Protein AF-A0A350UDL4-F1 (afdb_monomer_lite)

Radius of gyration: 19.72 Å; chains: 1; bounding box: 47×38×47 Å

Sequence (187 aa):
KRQPQEVREVKCCKFISGAYLCINLTKPERTFPFFNPPGARGEDTFLSTMLHDRTVLEIPVYAFHDGFSSYKNILSGVLPTELAPIKADSQAIITRFLSACIGWVRYKPLLVYLTNPQGFTQEIDNMRQTLSEVLPKLANYFQNDGFLKVLTELEDYQANAKKHAAQFRLAQTTWQKLIQTAILRQI

Structure (mmCIF, N/CA/C/O backbone):
data_AF-A0A350UDL4-F1
#
_entry.id   AF-A0A350UDL4-F1
#
loop_
_atom_site.group_PDB
_atom_site.id
_atom_site.type_symbol
_atom_site.label_atom_id
_atom_site.label_alt_id
_atom_site.label_comp_id
_atom_site.label_asym_id
_atom_site.label_entity_id
_atom_site.label_seq_id
_atom_site.pdbx_PDB_ins_code
_atom_site.Cartn_x
_atom_site.Cartn_y
_atom_site.Cartn_z
_atom_site.occupancy
_atom_site.B_iso_or_equiv
_atom_site.auth_seq_id
_atom_site.auth_comp_id
_atom_site.auth_asym_id
_atom_site.auth_atom_id
_atom_site.pdbx_PDB_model_num
ATOM 1 N N . LYS A 1 1 ? -24.882 -19.510 -8.010 1.00 65.38 1 LYS A N 1
ATOM 2 C CA . LYS A 1 1 ? -24.335 -18.150 -7.766 1.00 65.38 1 LYS A CA 1
ATOM 3 C C . LYS A 1 1 ? -23.541 -18.206 -6.468 1.00 65.38 1 LYS A C 1
ATOM 5 O O . LYS A 1 1 ? -24.033 -18.841 -5.543 1.00 65.38 1 LYS A O 1
ATOM 10 N N . ARG A 1 2 ? -22.324 -17.646 -6.406 1.00 77.88 2 ARG A N 1
ATOM 11 C CA . ARG A 1 2 ? -21.596 -17.553 -5.127 1.00 77.88 2 ARG A CA 1
ATOM 12 C C . ARG A 1 2 ? -22.423 -16.679 -4.171 1.00 77.88 2 ARG A C 1
ATOM 14 O O . ARG A 1 2 ? -23.042 -15.717 -4.618 1.00 77.88 2 ARG A O 1
ATOM 21 N N . GLN A 1 3 ? -22.514 -17.078 -2.910 1.00 87.62 3 GLN A N 1
ATOM 22 C CA . GLN A 1 3 ? -23.181 -16.298 -1.865 1.00 87.62 3 GLN A CA 1
ATOM 23 C C . GLN A 1 3 ? -22.187 -15.272 -1.303 1.00 87.62 3 GLN A C 1
ATOM 25 O O . GLN A 1 3 ? -20.987 -15.556 -1.332 1.00 87.62 3 GLN A O 1
ATOM 30 N N . PRO A 1 4 ? -22.652 -14.118 -0.792 1.00 91.56 4 PRO A N 1
ATOM 31 C CA . PRO A 1 4 ? -21.835 -13.235 0.034 1.00 91.56 4 PRO A CA 1
ATOM 32 C C . PRO A 1 4 ? -21.123 -14.003 1.151 1.00 91.56 4 PRO A C 1
ATOM 34 O O . PRO A 1 4 ? -21.747 -14.835 1.813 1.00 91.56 4 PRO A O 1
ATOM 37 N N . GLN A 1 5 ? -19.840 -13.723 1.371 1.00 94.56 5 GLN A N 1
ATOM 38 C CA . GLN A 1 5 ? -19.064 -14.327 2.458 1.00 94.56 5 GLN A CA 1
ATOM 39 C C . GLN A 1 5 ? -18.416 -13.251 3.318 1.00 94.56 5 GLN A C 1
ATOM 41 O O . GLN A 1 5 ? -17.933 -12.249 2.802 1.00 94.56 5 GLN A O 1
ATOM 46 N N . GLU A 1 6 ? -18.407 -13.446 4.635 1.00 96.12 6 GLU A N 1
ATOM 47 C CA . GLU A 1 6 ? -17.706 -12.530 5.530 1.00 96.12 6 GLU A CA 1
ATOM 48 C C . GLU A 1 6 ? -16.192 -12.739 5.445 1.00 96.12 6 GLU A C 1
ATOM 50 O O . GLU A 1 6 ? -15.686 -13.862 5.531 1.00 96.12 6 GLU A O 1
ATOM 55 N N . VAL A 1 7 ? -15.466 -11.634 5.291 1.00 96.25 7 VAL A N 1
ATOM 56 C CA . VAL A 1 7 ? -14.011 -11.627 5.202 1.00 96.25 7 VAL A CA 1
ATOM 57 C C . VAL A 1 7 ? -13.410 -11.691 6.600 1.00 96.25 7 VAL A C 1
ATOM 59 O O . VAL A 1 7 ? -13.648 -10.829 7.450 1.00 96.25 7 VAL A O 1
ATOM 62 N N . ARG A 1 8 ? -12.574 -12.706 6.820 1.00 96.31 8 ARG A N 1
ATOM 63 C CA . ARG A 1 8 ? -11.819 -12.866 8.064 1.00 96.31 8 ARG A CA 1
ATOM 64 C C . ARG A 1 8 ? -10.666 -11.878 8.139 1.00 96.31 8 ARG A C 1
ATOM 66 O O . ARG A 1 8 ? -10.042 -11.541 7.135 1.00 96.31 8 ARG A O 1
ATOM 73 N N . GLU A 1 9 ? -10.357 -11.470 9.360 1.00 96.19 9 GLU A N 1
ATOM 74 C CA . GLU A 1 9 ? -9.165 -10.683 9.635 1.00 96.19 9 GLU A CA 1
ATOM 75 C C . GLU A 1 9 ? -7.927 -11.581 9.711 1.00 96.19 9 GLU A C 1
ATOM 77 O O . GLU A 1 9 ? -7.932 -12.620 10.373 1.00 96.19 9 GLU A O 1
ATOM 82 N N . VAL A 1 10 ? -6.861 -11.175 9.027 1.00 94.12 10 VAL A N 1
ATOM 83 C CA . VAL A 1 10 ? -5.564 -11.853 9.002 1.00 94.12 10 VAL A CA 1
ATOM 84 C C . VAL A 1 10 ? -4.476 -10.790 9.109 1.00 94.12 10 VAL A C 1
ATOM 86 O O . VAL A 1 10 ? -4.456 -9.849 8.321 1.00 94.12 10 VAL A O 1
ATOM 89 N N . LYS A 1 11 ? -3.558 -10.941 10.075 1.00 90.31 11 LYS A N 1
ATOM 90 C CA . LYS A 1 11 ? -2.452 -9.990 10.324 1.00 90.31 11 LYS A CA 1
ATOM 91 C C . LYS A 1 11 ? -2.927 -8.528 10.417 1.00 90.31 11 LYS A C 1
ATOM 93 O O . LYS A 1 11 ? -2.364 -7.648 9.774 1.00 90.31 11 LYS A O 1
ATOM 98 N N . CYS A 1 12 ? -3.972 -8.293 11.212 1.00 92.81 12 CYS A N 1
ATOM 99 C CA . CYS A 1 12 ? -4.586 -6.979 11.431 1.00 92.81 12 CYS A CA 1
ATOM 100 C C . CYS A 1 12 ? -5.247 -6.351 10.189 1.00 92.81 12 CYS A C 1
ATOM 102 O O . CYS A 1 12 ? -5.479 -5.147 10.182 1.00 92.81 12 CYS A O 1
ATOM 104 N N . CYS A 1 13 ? -5.534 -7.128 9.139 1.00 95.25 13 CYS A N 1
ATOM 105 C CA . CYS A 1 13 ? -6.180 -6.649 7.916 1.00 95.25 13 CYS A CA 1
ATOM 106 C C . CYS A 1 13 ? -7.387 -7.518 7.557 1.00 95.25 13 CYS A C 1
ATOM 108 O O . CYS A 1 13 ? -7.318 -8.745 7.640 1.00 95.25 13 CYS A O 1
ATOM 110 N N . LYS A 1 14 ? -8.461 -6.909 7.050 1.00 95.81 14 LYS A N 1
ATOM 111 C CA . LYS A 1 14 ? -9.510 -7.630 6.305 1.00 95.81 14 LYS A CA 1
ATOM 112 C C . LYS A 1 14 ? -9.324 -7.389 4.818 1.00 95.81 14 LYS A C 1
ATOM 114 O O . LYS A 1 14 ? -9.261 -6.241 4.400 1.00 95.81 14 LYS A O 1
ATOM 119 N N . PHE A 1 15 ? -9.238 -8.446 4.016 1.00 92.88 15 PHE A N 1
ATOM 120 C CA . PHE A 1 15 ? -9.072 -8.288 2.571 1.00 92.88 15 PHE A CA 1
ATOM 121 C C . PHE A 1 15 ? -10.224 -7.467 1.971 1.00 92.88 15 PHE A C 1
ATOM 123 O O . PHE A 1 15 ? -11.396 -7.808 2.123 1.00 92.88 15 PHE A O 1
ATOM 130 N N . ILE A 1 16 ? -9.876 -6.388 1.277 1.00 92.31 16 ILE A N 1
ATOM 131 C CA . ILE A 1 16 ? -10.807 -5.577 0.498 1.00 92.31 16 ILE A CA 1
ATOM 132 C C . ILE A 1 16 ? -10.220 -5.356 -0.889 1.00 92.31 16 ILE A C 1
ATOM 134 O O . ILE A 1 16 ? -9.001 -5.305 -1.056 1.00 92.31 16 ILE A O 1
ATOM 138 N N . SER A 1 17 ? -11.081 -5.214 -1.890 1.00 84.12 17 SER A N 1
ATOM 139 C CA . SER A 1 17 ? -10.652 -4.812 -3.222 1.00 84.12 17 SER A CA 1
ATOM 140 C C . SER A 1 17 ? -10.539 -3.289 -3.301 1.00 84.12 17 SER A C 1
ATOM 142 O O . SER A 1 17 ? -11.468 -2.569 -2.936 1.00 84.12 17 SER A O 1
ATOM 144 N N . GLY A 1 18 ? -9.420 -2.787 -3.831 1.00 73.56 18 GLY A N 1
ATOM 145 C CA . GLY A 1 18 ? -9.261 -1.357 -4.122 1.00 73.56 18 GLY A CA 1
ATOM 146 C C . GLY A 1 18 ? -10.213 -0.848 -5.212 1.00 73.56 18 GLY A C 1
ATOM 147 O O . GLY A 1 18 ? -10.578 0.324 -5.227 1.00 73.56 18 GLY A O 1
ATOM 148 N N . ALA A 1 19 ? -10.671 -1.735 -6.101 1.00 72.88 19 ALA A N 1
ATOM 149 C CA . ALA A 1 19 ? -11.739 -1.462 -7.059 1.00 72.88 19 ALA A CA 1
ATOM 150 C C . ALA A 1 19 ? -13.074 -2.010 -6.530 1.00 72.88 19 ALA A C 1
ATOM 152 O O . ALA A 1 19 ? -13.115 -3.114 -5.992 1.00 72.88 19 ALA A O 1
ATOM 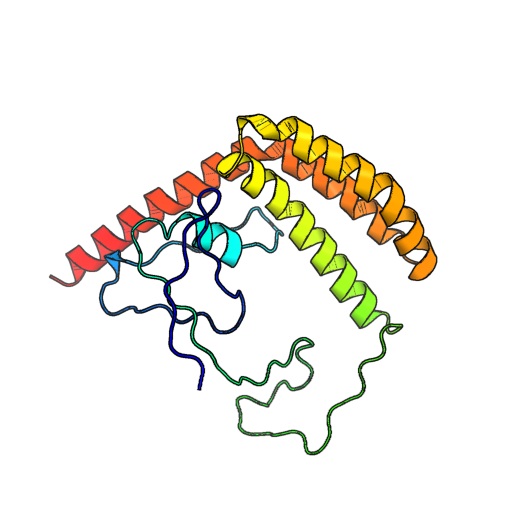153 N N . TYR A 1 20 ? -14.169 -1.268 -6.722 1.00 79.19 20 TYR A N 1
ATOM 154 C CA . TYR A 1 20 ? -15.539 -1.684 -6.362 1.00 79.19 20 TYR A CA 1
ATOM 155 C C . TYR A 1 20 ? -15.834 -1.801 -4.858 1.00 79.19 20 TYR A C 1
ATOM 157 O O . TYR A 1 20 ? -16.720 -2.551 -4.448 1.00 79.19 20 TYR A O 1
ATOM 165 N N . LEU A 1 21 ? -15.133 -1.022 -4.033 1.00 87.19 21 LEU A N 1
ATOM 166 C CA . LEU A 1 21 ? -15.445 -0.894 -2.614 1.00 87.19 21 LEU A CA 1
ATOM 167 C C . LEU A 1 21 ? -16.764 -0.131 -2.416 1.00 87.19 21 LEU A C 1
ATOM 169 O O . LEU A 1 21 ? -16.910 1.006 -2.863 1.00 87.19 21 LEU A O 1
ATOM 173 N N . CYS A 1 22 ? -17.709 -0.735 -1.695 1.00 88.88 22 CYS A N 1
ATOM 174 C CA . CYS A 1 22 ? -18.924 -0.064 -1.242 1.00 88.88 22 CYS A CA 1
ATOM 175 C C . CYS A 1 22 ? -18.838 0.189 0.265 1.00 88.88 22 CYS A C 1
ATOM 177 O O . CYS A 1 22 ? -18.632 -0.739 1.046 1.00 88.88 22 CYS A O 1
ATOM 179 N N . ILE A 1 23 ? -19.009 1.447 0.673 1.00 88.88 23 ILE A N 1
ATOM 180 C CA . ILE A 1 23 ? -19.018 1.848 2.081 1.00 88.88 23 ILE A CA 1
ATOM 181 C C . ILE A 1 23 ? -20.437 2.281 2.432 1.00 88.88 23 ILE A C 1
ATOM 183 O O . ILE A 1 23 ? -20.994 3.184 1.810 1.00 88.88 23 ILE A O 1
ATOM 187 N N . ASN A 1 24 ? -21.027 1.645 3.441 1.00 89.00 24 ASN A N 1
ATOM 188 C CA . ASN A 1 24 ? -22.318 2.067 3.968 1.00 89.00 24 ASN A CA 1
ATOM 189 C C . ASN A 1 24 ? -22.141 3.350 4.800 1.00 89.00 24 ASN A C 1
ATOM 191 O O . ASN A 1 24 ? -21.496 3.329 5.849 1.00 89.00 24 ASN A O 1
ATOM 195 N N . LEU A 1 25 ? -22.740 4.448 4.332 1.00 88.75 25 LEU A N 1
ATOM 196 C CA . LEU A 1 25 ? -22.637 5.777 4.943 1.00 88.75 25 LEU A CA 1
ATOM 197 C C . LEU A 1 25 ? -23.826 6.146 5.848 1.00 88.75 25 LEU A C 1
ATOM 199 O O . LEU A 1 25 ? -23.874 7.266 6.343 1.00 88.75 25 LEU A O 1
ATOM 203 N N . THR A 1 26 ? -24.771 5.232 6.106 1.00 90.12 26 THR A N 1
ATOM 204 C CA . THR A 1 26 ? -25.940 5.496 6.972 1.00 90.12 26 THR A CA 1
ATOM 205 C C . THR A 1 26 ? -25.538 5.910 8.389 1.00 90.12 26 THR A C 1
ATOM 207 O O . THR A 1 26 ? -26.263 6.644 9.049 1.00 90.12 26 THR A O 1
ATOM 210 N N . LYS A 1 27 ? -24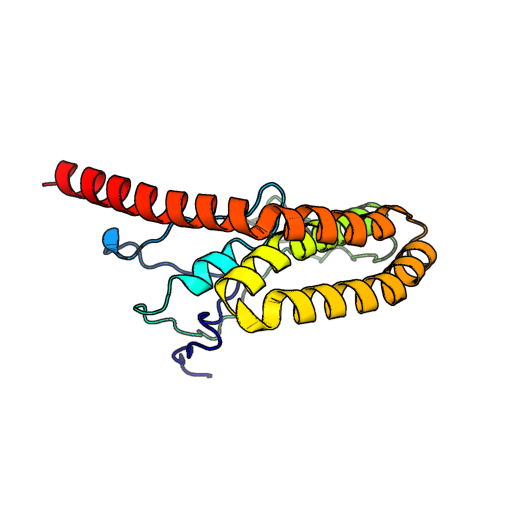.386 5.426 8.860 1.00 89.31 27 LYS A N 1
ATOM 211 C CA . LYS A 1 27 ? -23.822 5.722 10.178 1.00 89.31 27 LYS A CA 1
ATOM 212 C C . LYS A 1 27 ? -22.421 6.317 10.007 1.00 89.31 27 LYS A C 1
ATOM 214 O O . LYS A 1 27 ? -21.467 5.541 9.885 1.00 89.31 27 LYS A O 1
ATOM 219 N N . PRO A 1 28 ? -22.280 7.655 9.930 1.00 87.62 28 PRO A N 1
ATOM 220 C CA . PRO A 1 28 ? -21.004 8.325 9.667 1.00 87.62 28 PRO A CA 1
ATOM 221 C C . PRO A 1 28 ? -19.883 7.939 10.641 1.00 87.62 28 PRO A C 1
ATOM 223 O O . PRO A 1 28 ? -18.724 7.858 10.243 1.00 87.62 28 PRO A O 1
ATOM 226 N N . GLU A 1 29 ? -20.217 7.596 11.886 1.00 88.81 29 GLU A N 1
ATOM 227 C CA . GLU A 1 29 ? -19.301 7.082 12.912 1.00 88.81 29 GLU A CA 1
ATOM 228 C C . GLU A 1 29 ? -18.620 5.755 12.541 1.00 88.81 29 GLU A C 1
ATOM 230 O O . GLU A 1 29 ? -17.635 5.355 13.162 1.00 88.81 29 GLU A O 1
ATOM 235 N N . ARG A 1 30 ? -19.119 5.059 11.513 1.00 90.06 30 ARG A N 1
ATOM 236 C CA . ARG A 1 30 ? -18.523 3.819 10.999 1.00 90.06 30 ARG A CA 1
ATOM 237 C C . ARG A 1 30 ? -17.456 4.048 9.932 1.00 90.06 30 ARG A C 1
ATOM 239 O O . ARG A 1 30 ? -16.815 3.074 9.542 1.00 90.06 30 ARG A O 1
ATOM 246 N N . THR A 1 31 ? -17.281 5.282 9.467 1.00 92.25 31 THR A N 1
ATOM 247 C CA . THR A 1 31 ? -16.307 5.641 8.429 1.00 92.25 31 THR A CA 1
ATOM 248 C C . THR A 1 31 ? -14.910 5.860 9.009 1.00 92.25 31 THR A C 1
ATOM 250 O O . THR A 1 31 ? -14.753 6.199 10.183 1.00 92.25 31 THR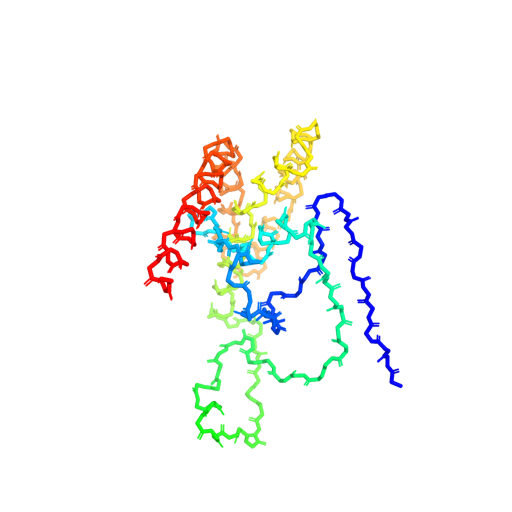 A O 1
ATOM 253 N N . PHE A 1 32 ? -13.890 5.702 8.168 1.00 94.12 32 PHE A N 1
ATOM 254 C CA . PHE A 1 32 ? -12.483 5.875 8.526 1.00 94.12 32 PHE A CA 1
ATOM 255 C C . PHE A 1 32 ? -11.793 6.794 7.515 1.00 94.12 32 PHE A C 1
ATOM 257 O O . PHE A 1 32 ? -12.237 6.862 6.365 1.00 94.12 32 PHE A O 1
ATOM 264 N N . PRO A 1 33 ? -10.707 7.486 7.902 1.00 94.12 33 PRO A N 1
ATOM 265 C CA . PRO A 1 33 ? -9.974 8.317 6.961 1.00 94.12 33 PRO A CA 1
ATOM 266 C C . PRO A 1 33 ? -9.213 7.440 5.967 1.00 94.12 33 PRO A C 1
ATOM 268 O O . PRO A 1 33 ? -8.541 6.490 6.361 1.00 94.12 33 PRO A O 1
ATOM 271 N N . PHE A 1 34 ? -9.238 7.793 4.685 1.00 92.25 34 PHE A N 1
ATOM 272 C CA . PHE A 1 34 ? -8.251 7.256 3.752 1.00 92.25 34 PHE A CA 1
ATOM 273 C C . PHE A 1 34 ? -6.891 7.893 4.040 1.00 92.25 34 PHE A C 1
ATOM 275 O O . PHE A 1 34 ? -6.787 9.104 4.240 1.00 92.25 34 PHE A O 1
ATOM 282 N N . PHE A 1 35 ? -5.846 7.072 4.076 1.00 95.88 35 PHE A N 1
ATOM 283 C CA . PHE A 1 35 ? -4.491 7.519 4.365 1.00 95.88 35 PHE A CA 1
ATOM 284 C C . PHE A 1 35 ? -3.497 6.818 3.454 1.00 95.88 35 PHE A C 1
ATOM 286 O O . PHE A 1 35 ? -3.649 5.636 3.169 1.00 95.88 35 PHE A O 1
ATOM 293 N N . ASN A 1 36 ? -2.446 7.538 3.077 1.00 95.06 36 ASN A N 1
ATOM 294 C CA . ASN A 1 36 ? -1.246 6.971 2.490 1.00 95.06 36 ASN A CA 1
ATOM 295 C C . ASN A 1 36 ? -0.016 7.755 2.952 1.00 95.06 36 ASN A C 1
ATOM 297 O O . ASN A 1 36 ? -0.099 8.979 3.105 1.00 95.06 36 ASN A O 1
ATOM 301 N N . PRO A 1 37 ? 1.150 7.097 3.093 1.00 95.88 37 PRO A N 1
ATOM 302 C CA . PRO A 1 37 ? 2.421 7.801 3.041 1.00 95.88 37 PRO A CA 1
ATOM 303 C C . PRO A 1 37 ? 2.483 8.675 1.776 1.00 95.88 37 PRO A C 1
ATOM 305 O O . PRO A 1 37 ? 1.933 8.279 0.741 1.00 95.88 37 PRO A O 1
ATOM 308 N N . PRO A 1 38 ? 3.143 9.845 1.815 1.00 94.12 38 PRO A N 1
ATOM 309 C CA . PRO A 1 38 ? 3.205 10.750 0.667 1.00 94.12 38 PRO A CA 1
ATOM 310 C C . PRO A 1 38 ? 3.602 10.011 -0.615 1.00 94.12 38 PRO A C 1
ATOM 312 O O . PRO A 1 38 ? 4.525 9.211 -0.582 1.00 94.12 38 PRO A O 1
ATOM 315 N N . GLY A 1 39 ? 2.906 10.220 -1.734 1.00 92.94 39 GLY A N 1
ATOM 316 C CA . GLY A 1 39 ? 3.258 9.608 -3.025 1.00 92.94 39 GLY A CA 1
ATOM 317 C C . GLY A 1 39 ? 3.192 8.072 -3.099 1.00 92.94 39 GLY A C 1
ATOM 318 O O . GLY A 1 39 ? 3.655 7.509 -4.095 1.00 92.94 39 GLY A O 1
ATOM 319 N N . ALA A 1 40 ? 2.663 7.396 -2.075 1.00 95.75 40 ALA A N 1
ATOM 320 C CA . ALA A 1 40 ? 2.430 5.956 -2.070 1.00 95.75 40 ALA A CA 1
ATOM 321 C C . ALA A 1 40 ? 1.063 5.590 -2.679 1.00 95.75 40 ALA A C 1
ATOM 323 O O . ALA A 1 40 ? 0.251 6.466 -2.972 1.00 95.75 40 ALA A O 1
ATOM 324 N N . ARG A 1 41 ? 0.828 4.287 -2.878 1.00 90.19 41 ARG A N 1
ATOM 325 C CA . ARG A 1 41 ? -0.426 3.710 -3.399 1.00 90.19 41 ARG A CA 1
ATOM 326 C C . ARG A 1 41 ? -0.861 2.486 -2.584 1.00 90.19 41 ARG A C 1
ATOM 328 O O . ARG A 1 41 ? -0.660 1.359 -3.035 1.00 90.19 41 ARG A O 1
ATOM 335 N N . GLY A 1 42 ? -1.382 2.700 -1.378 1.00 90.56 42 GLY A N 1
ATOM 336 C CA . GLY A 1 42 ? -1.951 1.659 -0.513 1.00 90.56 42 GLY A CA 1
ATOM 337 C C . GLY A 1 42 ? -3.134 2.137 0.338 1.00 90.56 42 GLY A C 1
ATOM 338 O O . GLY A 1 42 ? -3.277 1.701 1.477 1.00 90.56 42 GLY A O 1
ATOM 339 N N . GLU A 1 43 ? -3.963 3.054 -0.170 1.00 91.94 43 GLU A N 1
ATOM 340 C CA . GLU A 1 43 ? -5.047 3.693 0.590 1.00 91.94 43 GLU A CA 1
ATOM 341 C C . GLU A 1 43 ? -6.067 2.661 1.094 1.00 91.94 43 GLU A C 1
ATOM 343 O O . GLU A 1 43 ? -6.502 2.694 2.246 1.00 91.94 43 GLU A O 1
ATOM 348 N N . ASP A 1 44 ? -6.430 1.726 0.217 1.00 92.06 44 ASP A N 1
ATOM 349 C CA . ASP A 1 44 ? -7.289 0.575 0.493 1.00 92.06 44 ASP A CA 1
ATOM 350 C C . ASP A 1 44 ? -6.649 -0.368 1.520 1.00 92.06 44 ASP A C 1
ATOM 352 O O . ASP A 1 44 ? -7.293 -0.839 2.456 1.00 92.06 44 ASP A O 1
ATOM 356 N N . THR A 1 45 ? -5.345 -0.577 1.401 1.00 93.81 45 THR A N 1
ATOM 357 C CA . THR A 1 45 ? -4.564 -1.398 2.316 1.00 93.81 45 THR A CA 1
ATOM 358 C C . THR A 1 45 ? -4.579 -0.811 3.726 1.00 93.81 45 THR A C 1
ATOM 360 O O . THR A 1 45 ? -4.798 -1.553 4.680 1.00 93.81 45 THR A O 1
ATOM 363 N N . PHE A 1 46 ? -4.425 0.502 3.901 1.00 95.75 46 PHE A N 1
ATOM 364 C CA . PHE A 1 46 ? -4.525 1.114 5.232 1.00 95.75 46 PHE A CA 1
ATOM 365 C C . PHE A 1 46 ? -5.956 1.178 5.750 1.00 95.75 46 PHE A C 1
ATOM 367 O O . PHE A 1 46 ? -6.173 0.980 6.944 1.00 95.75 46 PHE A O 1
ATOM 374 N N . LEU A 1 47 ? -6.945 1.381 4.874 1.00 95.50 47 LEU A N 1
ATOM 375 C CA . LEU A 1 47 ? -8.343 1.227 5.266 1.00 95.50 47 LEU A CA 1
ATOM 376 C C . LEU A 1 47 ? -8.590 -0.171 5.840 1.00 95.50 47 LEU A C 1
ATOM 378 O O . LEU A 1 47 ? -9.213 -0.291 6.892 1.00 95.50 47 LEU A O 1
ATOM 382 N N . SER A 1 48 ? -8.038 -1.208 5.204 1.00 95.44 48 SER A N 1
ATOM 383 C CA . SER A 1 48 ? -8.181 -2.603 5.627 1.00 95.44 48 SER A CA 1
ATOM 384 C C . SER A 1 48 ? -7.732 -2.861 7.068 1.00 95.44 48 SER A C 1
ATOM 386 O O . SER A 1 48 ? -8.306 -3.728 7.732 1.00 95.44 48 SER A O 1
ATOM 388 N N . THR A 1 49 ? -6.767 -2.080 7.576 1.00 95.94 49 THR A N 1
ATOM 389 C CA . THR A 1 49 ? -6.245 -2.225 8.942 1.00 95.94 49 THR A CA 1
ATOM 390 C C . THR A 1 49 ? -7.138 -1.598 10.011 1.00 95.94 49 THR A C 1
ATOM 392 O O . THR A 1 49 ? -6.840 -1.687 11.197 1.00 95.94 49 THR A O 1
ATOM 395 N N . MET A 1 50 ? -8.202 -0.900 9.612 1.00 95.69 50 MET A N 1
ATOM 396 C CA . MET A 1 50 ? -9.138 -0.220 10.515 1.00 95.69 50 MET A CA 1
ATOM 397 C C . MET A 1 50 ? -10.494 -0.933 10.606 1.00 95.69 50 MET A C 1
ATOM 399 O O . MET A 1 50 ? -11.396 -0.468 11.298 1.00 95.69 50 MET A O 1
ATOM 403 N N . LEU A 1 51 ? -10.656 -2.071 9.924 1.00 95.25 51 LEU A N 1
ATOM 404 C CA . LEU A 1 51 ? -11.938 -2.770 9.784 1.00 95.25 51 LEU A CA 1
ATOM 405 C C . LEU A 1 51 ? -12.167 -3.880 10.823 1.00 95.25 51 LEU A C 1
ATOM 407 O O . LEU A 1 51 ? -13.094 -4.674 10.650 1.00 95.25 51 LEU A O 1
ATOM 411 N N . HIS A 1 52 ? -11.370 -3.940 11.895 1.00 93.88 52 HIS A N 1
ATOM 412 C CA . HIS A 1 52 ? -11.480 -4.951 12.958 1.00 93.88 52 HIS A CA 1
ATOM 413 C C . HIS A 1 52 ? -12.934 -5.134 13.434 1.00 93.88 52 HIS A C 1
ATOM 415 O O . HIS A 1 52 ? -13.526 -6.199 13.255 1.00 93.88 52 HIS A O 1
ATOM 421 N N . ASP A 1 53 ? -13.572 -4.039 13.854 1.00 93.00 53 ASP A N 1
ATOM 422 C CA . ASP A 1 53 ? -14.954 -4.017 14.359 1.00 93.00 53 ASP A CA 1
ATOM 423 C C . ASP A 1 53 ? -16.012 -3.803 13.262 1.00 93.00 53 ASP A C 1
ATOM 425 O O . ASP A 1 53 ? -17.083 -3.230 13.500 1.00 93.00 53 ASP A O 1
ATOM 429 N N . ARG A 1 54 ? -15.701 -4.149 12.009 1.00 94.19 54 ARG A N 1
ATOM 430 C CA . ARG A 1 54 ? -16.609 -3.977 10.866 1.00 94.19 54 ARG A CA 1
ATOM 431 C C . ARG A 1 54 ? -16.879 -5.298 10.174 1.00 94.19 54 ARG A C 1
ATOM 433 O O . ARG A 1 54 ? -15.959 -6.054 9.882 1.00 94.19 54 ARG A O 1
ATOM 440 N N . THR A 1 55 ? -18.135 -5.540 9.831 1.00 94.75 55 THR A N 1
ATOM 441 C CA . THR A 1 55 ? -18.487 -6.621 8.911 1.00 94.75 55 THR A CA 1
ATOM 442 C C . THR A 1 55 ? -18.050 -6.227 7.505 1.00 94.75 55 THR A C 1
ATOM 444 O O . THR A 1 55 ? -18.474 -5.193 6.986 1.00 94.75 55 THR A O 1
ATOM 447 N N . VAL A 1 56 ? -17.202 -7.050 6.896 1.00 95.25 56 VAL A N 1
ATOM 448 C CA . VAL A 1 56 ? -16.748 -6.897 5.511 1.00 95.25 56 VAL A CA 1
ATOM 449 C C . VAL A 1 56 ? -17.258 -8.103 4.743 1.00 95.25 56 VAL A C 1
ATOM 451 O O . VAL A 1 56 ? -16.988 -9.233 5.140 1.00 95.25 56 VAL A O 1
ATOM 454 N N . LEU A 1 57 ? -18.010 -7.870 3.670 1.00 94.81 57 LEU A N 1
ATOM 455 C CA . LEU A 1 57 ? -18.574 -8.935 2.845 1.00 94.81 57 LEU A CA 1
ATOM 456 C C . LEU A 1 57 ? -17.884 -8.961 1.482 1.00 94.81 57 LEU A C 1
ATOM 458 O O . LEU A 1 57 ? -17.857 -7.953 0.778 1.00 94.81 57 LEU A O 1
ATOM 462 N N . GLU A 1 58 ? -17.379 -10.125 1.092 1.00 93.38 58 GLU A N 1
ATOM 463 C CA . GLU A 1 58 ? -16.983 -10.416 -0.277 1.00 93.38 58 GLU A CA 1
ATOM 464 C C . GLU A 1 58 ? -18.243 -10.724 -1.090 1.00 93.38 58 GLU A C 1
ATOM 466 O O . GLU A 1 58 ? -18.945 -11.709 -0.838 1.00 93.38 58 GLU A O 1
ATOM 471 N N . ILE A 1 59 ? -18.544 -9.860 -2.060 1.00 90.88 59 ILE A N 1
ATOM 472 C CA . ILE A 1 59 ? -19.713 -9.988 -2.929 1.00 90.88 59 ILE A CA 1
ATOM 473 C C . ILE A 1 59 ? -19.240 -10.352 -4.340 1.00 90.88 59 ILE A C 1
ATOM 475 O O . ILE A 1 59 ? -18.458 -9.604 -4.929 1.00 90.88 59 ILE A O 1
ATOM 479 N N . PRO A 1 60 ? -19.719 -11.460 -4.931 1.00 87.69 60 PRO A N 1
ATOM 480 C CA . PRO A 1 60 ? -19.408 -11.786 -6.314 1.00 87.69 60 PRO A CA 1
ATOM 481 C C . PRO A 1 60 ? -20.112 -10.794 -7.241 1.00 87.69 60 PRO A C 1
ATOM 483 O O . PRO A 1 60 ? -21.335 -10.822 -7.390 1.00 87.69 60 PRO A O 1
ATOM 486 N N . VAL A 1 61 ? -19.327 -9.932 -7.879 1.00 84.31 61 VAL A N 1
ATOM 487 C CA . VAL A 1 61 ? -19.807 -8.932 -8.835 1.00 84.31 61 VAL A CA 1
ATOM 488 C C . VAL A 1 61 ? -19.151 -9.135 -10.194 1.00 84.31 61 VAL A C 1
ATOM 490 O O . VAL A 1 61 ? -18.019 -9.604 -10.292 1.00 84.31 61 VAL A O 1
ATOM 493 N N . TYR A 1 62 ? -19.872 -8.768 -11.250 1.00 82.88 62 TYR A N 1
ATOM 494 C CA . TYR A 1 62 ? -19.296 -8.578 -12.574 1.00 82.88 62 TYR A CA 1
ATOM 495 C C . TYR A 1 62 ? -19.243 -7.080 -12.837 1.00 82.88 62 TYR A C 1
ATOM 497 O O . TYR A 1 62 ? -20.277 -6.413 -12.803 1.00 82.88 62 TYR A O 1
ATOM 505 N N . ALA A 1 63 ? -18.045 -6.555 -13.064 1.00 78.25 63 ALA A N 1
ATOM 506 C CA . ALA A 1 63 ? -17.851 -5.143 -13.320 1.00 78.25 63 ALA A CA 1
ATOM 507 C C . ALA A 1 63 ? -16.825 -4.940 -14.433 1.00 78.25 63 ALA A C 1
ATOM 509 O O . ALA A 1 63 ? -15.813 -5.636 -14.502 1.00 78.25 63 ALA A O 1
ATOM 510 N N . PHE A 1 64 ? -17.101 -3.975 -15.307 1.00 78.69 64 PHE A N 1
ATOM 511 C CA . PHE A 1 64 ? -16.146 -3.521 -16.308 1.00 78.69 64 PHE A CA 1
ATOM 512 C C . PHE A 1 64 ? -15.181 -2.517 -15.666 1.00 78.69 64 PHE A C 1
ATOM 514 O O . PHE A 1 64 ? -15.623 -1.548 -15.041 1.00 78.69 64 PHE A O 1
ATOM 521 N N . HIS A 1 65 ? -13.874 -2.753 -15.809 1.00 78.00 65 HIS A N 1
ATOM 522 C CA . HIS A 1 65 ? -12.820 -1.881 -15.291 1.00 78.00 65 HIS A CA 1
ATOM 523 C C . HIS A 1 65 ? -11.957 -1.352 -16.436 1.00 78.00 65 HIS A C 1
ATOM 525 O O . HIS A 1 65 ? -11.218 -2.112 -17.065 1.00 78.00 65 HIS A O 1
ATOM 531 N N . ASP A 1 66 ? -11.979 -0.041 -16.664 1.00 80.69 66 ASP A N 1
ATOM 532 C CA . ASP A 1 66 ? -11.026 0.613 -17.559 1.00 80.69 66 ASP A CA 1
ATOM 533 C C . ASP A 1 66 ? -9.705 0.901 -16.827 1.00 80.69 66 ASP A C 1
ATOM 535 O O . ASP A 1 66 ? -9.413 2.022 -16.403 1.00 80.69 66 ASP A O 1
ATOM 539 N N . GLY A 1 67 ? -8.887 -0.141 -16.665 1.00 77.00 67 GLY A N 1
ATOM 540 C CA . GLY A 1 67 ? -7.634 -0.071 -15.904 1.00 77.00 67 GLY A CA 1
ATOM 541 C C . GLY A 1 67 ? -6.560 0.852 -16.487 1.00 77.00 67 GLY A C 1
ATOM 542 O O . GLY A 1 67 ? -5.580 1.152 -15.798 1.00 77.00 67 GLY A O 1
ATOM 543 N N . PHE A 1 68 ? -6.742 1.325 -17.720 1.00 80.56 68 PHE A N 1
ATOM 544 C CA . PHE A 1 68 ? -5.826 2.230 -18.416 1.00 80.56 68 PHE A CA 1
ATOM 545 C C . PHE A 1 68 ? -6.432 3.617 -18.642 1.00 80.56 68 PHE A C 1
ATOM 547 O O . PHE A 1 68 ? -5.758 4.482 -19.201 1.00 80.56 68 PHE A O 1
ATOM 554 N N . SER A 1 69 ? -7.666 3.843 -18.178 1.00 79.50 69 SER A N 1
ATOM 555 C CA . SER A 1 69 ? -8.403 5.097 -18.364 1.00 79.50 69 SER A CA 1
ATOM 556 C C . SER A 1 69 ? -8.474 5.517 -19.842 1.00 79.50 69 SER A C 1
ATOM 558 O O . SER A 1 69 ? -8.378 6.701 -20.174 1.00 79.50 69 SER A O 1
ATOM 560 N N . SER A 1 70 ? -8.577 4.531 -20.739 1.00 82.75 70 SER A N 1
ATOM 561 C CA . SER A 1 70 ? -8.632 4.718 -22.192 1.00 82.75 70 SER A CA 1
ATOM 562 C C . SER A 1 70 ? -10.005 5.202 -22.679 1.00 82.75 70 SER A C 1
ATOM 564 O O . SER A 1 70 ? -10.084 5.891 -23.694 1.00 82.75 70 SER A O 1
ATOM 566 N N . TYR A 1 71 ? -11.079 4.926 -21.938 1.00 86.25 71 TYR A N 1
ATOM 567 C CA . TYR A 1 71 ? -12.467 5.246 -22.281 1.00 86.25 71 TYR A CA 1
ATOM 568 C C . TYR A 1 71 ? -13.011 6.380 -21.402 1.00 86.25 71 TYR A C 1
ATOM 570 O O . TYR A 1 71 ? -13.874 6.193 -20.545 1.00 86.25 71 TYR A O 1
ATOM 578 N N . LYS A 1 72 ? -12.527 7.603 -21.643 1.00 83.75 72 LYS A N 1
ATOM 579 C CA . LYS A 1 72 ? -12.846 8.799 -20.832 1.00 83.75 72 LYS A CA 1
ATOM 580 C C . LYS A 1 72 ? -14.343 9.127 -20.727 1.00 83.75 72 LYS A C 1
ATOM 582 O O . LYS A 1 72 ? -14.764 9.708 -19.735 1.00 83.75 72 LYS A O 1
ATOM 587 N N . ASN A 1 73 ? -15.132 8.748 -21.733 1.00 85.25 73 ASN A N 1
ATOM 588 C CA . ASN A 1 73 ? -16.555 9.087 -21.839 1.00 85.25 73 ASN A CA 1
ATOM 589 C C . ASN A 1 73 ? -17.488 7.921 -21.476 1.00 85.25 73 ASN A C 1
ATOM 591 O O . ASN A 1 73 ? -18.693 8.013 -21.712 1.00 85.25 73 ASN A O 1
ATOM 595 N N . ILE A 1 74 ? -16.960 6.832 -20.901 1.00 84.44 74 ILE A N 1
ATOM 596 C CA . ILE A 1 74 ? -17.770 5.646 -20.589 1.00 84.44 74 ILE A CA 1
ATOM 597 C C . ILE A 1 74 ? -18.892 5.958 -19.589 1.00 84.44 74 ILE A C 1
ATOM 599 O O . ILE A 1 74 ? -20.007 5.465 -19.729 1.00 84.44 74 ILE A O 1
ATOM 603 N N . LEU A 1 75 ? -18.627 6.855 -18.633 1.00 81.75 75 LEU A N 1
ATOM 604 C CA . LEU A 1 75 ? -19.616 7.321 -17.655 1.00 81.75 75 LEU A CA 1
ATOM 605 C C . LEU A 1 75 ? -20.677 8.246 -18.269 1.00 81.75 75 LEU A C 1
ATOM 607 O O . LEU A 1 75 ? -21.739 8.423 -17.683 1.00 81.75 75 LEU A O 1
ATOM 611 N N . SER A 1 76 ? -20.418 8.789 -19.459 1.00 87.44 76 SER A N 1
ATOM 612 C CA . SER A 1 76 ? -21.368 9.595 -20.233 1.00 87.44 76 SER A CA 1
ATOM 613 C C . SER A 1 76 ? -22.213 8.745 -21.191 1.00 87.44 76 SER A C 1
ATOM 615 O O . SER A 1 76 ? -22.866 9.288 -22.076 1.00 87.44 76 SER A O 1
ATOM 617 N N . GLY A 1 77 ? -22.176 7.413 -21.059 1.00 84.19 77 GLY A N 1
ATOM 618 C CA . GLY A 1 77 ? -22.928 6.482 -21.905 1.00 84.19 77 GLY A CA 1
ATOM 619 C C . GLY A 1 77 ? -22.274 6.172 -23.255 1.00 84.19 77 GLY A C 1
ATOM 620 O O . GLY A 1 77 ? -22.852 5.439 -24.053 1.00 84.19 77 GLY A O 1
ATOM 621 N N . VAL A 1 78 ? -21.067 6.686 -23.521 1.00 86.06 78 VAL A N 1
ATOM 622 C CA . VAL A 1 78 ? -20.318 6.358 -24.741 1.00 86.06 78 VAL A CA 1
ATOM 623 C C . VAL A 1 78 ? -19.618 5.020 -24.538 1.00 86.06 78 VAL A C 1
ATOM 625 O O . VAL A 1 78 ? -18.539 4.947 -23.946 1.00 86.06 78 VAL A O 1
ATOM 628 N N . LEU A 1 79 ? -20.252 3.953 -25.018 1.00 84.31 79 LEU A N 1
ATOM 629 C CA . LEU A 1 79 ? -19.686 2.610 -24.981 1.00 84.31 79 LEU A CA 1
ATOM 630 C C . LEU A 1 79 ? -18.819 2.373 -26.225 1.00 84.31 79 LEU A C 1
ATOM 632 O O . LEU A 1 79 ? -19.285 2.613 -27.341 1.00 84.31 79 LEU A O 1
ATOM 636 N N . PRO A 1 80 ? -17.568 1.910 -26.065 1.00 81.38 80 PRO A N 1
ATOM 637 C CA . PRO A 1 80 ? -16.744 1.545 -27.206 1.00 81.38 80 PRO A CA 1
ATOM 638 C C . PRO A 1 80 ? -17.364 0.348 -27.938 1.00 81.38 80 PRO A C 1
ATOM 640 O O . PRO A 1 80 ? -17.758 -0.633 -27.308 1.00 81.38 80 PRO A O 1
ATOM 643 N N . THR A 1 81 ? -17.429 0.413 -29.268 1.00 85.62 81 THR A N 1
ATOM 644 C CA . THR A 1 81 ? -17.838 -0.729 -30.106 1.00 85.62 81 THR A CA 1
ATOM 645 C C . THR A 1 81 ? -16.744 -1.791 -30.190 1.00 85.62 81 THR A C 1
ATOM 647 O O . THR A 1 81 ? -17.041 -2.965 -30.386 1.00 85.62 81 THR A O 1
ATOM 650 N N . GLU A 1 82 ? -15.486 -1.386 -30.000 1.00 84.38 82 GLU A N 1
ATOM 651 C CA . GLU A 1 82 ? -14.305 -2.247 -29.982 1.00 84.38 82 GLU A CA 1
ATOM 652 C C . GLU A 1 82 ? -13.337 -1.787 -28.889 1.00 84.38 82 GLU A C 1
ATOM 654 O O . GLU A 1 82 ? -13.193 -0.589 -28.631 1.00 84.38 82 GLU A O 1
ATOM 659 N N . LEU A 1 83 ? -12.655 -2.738 -28.243 1.00 83.44 83 LEU A N 1
ATOM 660 C CA . LEU A 1 83 ? -11.656 -2.415 -27.231 1.00 83.44 83 LEU A CA 1
ATOM 661 C C . LEU A 1 83 ? -10.304 -2.115 -27.886 1.00 83.44 83 LEU A C 1
ATOM 663 O O . LEU A 1 83 ? -9.796 -2.912 -28.673 1.00 83.44 83 LEU A O 1
ATOM 667 N N . ALA A 1 84 ? -9.695 -0.987 -27.519 1.00 80.38 84 ALA A N 1
ATOM 668 C CA . ALA A 1 84 ? -8.370 -0.617 -27.995 1.00 80.38 84 ALA A CA 1
ATOM 669 C C . ALA A 1 84 ? -7.318 -1.655 -27.548 1.00 80.38 84 ALA A C 1
ATOM 671 O O . ALA A 1 84 ? -7.301 -2.045 -26.373 1.00 80.38 84 ALA A O 1
ATOM 672 N N . PRO A 1 85 ? -6.414 -2.090 -28.445 1.00 80.38 85 PRO A N 1
ATOM 673 C CA . PRO A 1 85 ? -5.366 -3.031 -28.089 1.00 80.38 85 PRO A CA 1
ATOM 674 C C . PRO A 1 85 ? -4.352 -2.372 -27.151 1.00 80.38 85 PRO A C 1
ATOM 676 O O . PRO A 1 85 ? -3.872 -1.263 -27.387 1.00 80.38 85 PRO A O 1
ATOM 679 N N . ILE A 1 86 ? -3.986 -3.092 -26.095 1.00 80.44 86 ILE A N 1
ATOM 680 C CA . ILE A 1 86 ? -3.010 -2.650 -25.102 1.00 80.44 86 ILE A CA 1
ATOM 681 C C . ILE A 1 86 ? -1.668 -3.281 -25.456 1.00 80.44 86 ILE A C 1
ATOM 683 O O . ILE A 1 86 ? -1.520 -4.500 -25.393 1.00 80.44 86 ILE A O 1
ATOM 687 N N . LYS A 1 87 ? -0.684 -2.457 -25.829 1.00 81.25 87 LYS A N 1
ATOM 688 C CA . LYS A 1 87 ? 0.666 -2.929 -26.157 1.00 81.25 87 LYS A CA 1
ATOM 689 C C . LYS A 1 87 ? 1.619 -2.706 -24.985 1.00 81.25 87 LYS A C 1
ATOM 691 O O . LYS A 1 87 ? 1.875 -1.568 -24.587 1.00 81.25 87 LYS A O 1
ATOM 696 N N . ALA A 1 88 ? 2.127 -3.800 -24.424 1.00 76.62 88 ALA A N 1
ATOM 697 C CA . ALA A 1 88 ? 2.965 -3.785 -23.223 1.00 76.62 88 ALA A CA 1
ATOM 698 C C . ALA A 1 88 ? 4.296 -3.025 -23.396 1.00 76.62 88 ALA A C 1
ATOM 700 O O . ALA A 1 88 ? 4.870 -2.576 -22.409 1.00 76.62 88 ALA A O 1
ATOM 701 N N . ASP A 1 89 ? 4.759 -2.861 -24.634 1.00 79.56 89 ASP A N 1
ATOM 702 C CA . ASP A 1 89 ? 5.982 -2.151 -25.020 1.00 79.56 89 ASP A CA 1
ATOM 703 C C . ASP A 1 89 ? 5.790 -0.635 -25.193 1.00 79.56 89 ASP A C 1
ATOM 705 O O . ASP A 1 89 ? 6.755 0.093 -25.422 1.00 79.56 89 ASP A O 1
ATOM 709 N N . SER A 1 90 ? 4.564 -0.116 -25.067 1.00 87.75 90 SER A N 1
ATOM 710 C CA . SER A 1 90 ? 4.355 1.327 -25.180 1.00 87.75 90 SER A CA 1
ATOM 711 C C . SER A 1 90 ? 4.975 2.071 -23.993 1.00 87.75 90 SER A C 1
ATOM 713 O O . SER A 1 90 ? 4.740 1.743 -22.825 1.00 87.75 90 SER A O 1
ATOM 715 N N . GLN A 1 91 ? 5.706 3.150 -24.281 1.00 89.56 91 GLN A N 1
ATOM 716 C CA . GLN A 1 91 ? 6.391 3.940 -23.252 1.00 89.56 91 GLN A CA 1
ATOM 717 C C . GLN A 1 91 ? 5.436 4.464 -22.166 1.00 89.56 91 GLN A C 1
ATOM 719 O O . GLN A 1 91 ? 5.799 4.542 -20.989 1.00 89.56 91 GLN A O 1
ATOM 724 N N . ALA A 1 92 ? 4.195 4.791 -22.542 1.00 88.88 92 ALA A N 1
ATOM 725 C CA . ALA A 1 92 ? 3.159 5.231 -21.612 1.00 88.88 92 ALA A CA 1
ATOM 726 C C . ALA A 1 92 ? 2.783 4.130 -20.604 1.00 88.88 92 ALA A C 1
ATOM 728 O O . ALA A 1 92 ? 2.654 4.402 -19.408 1.00 88.88 92 ALA A O 1
ATOM 729 N N . ILE A 1 93 ? 2.656 2.881 -21.066 1.00 89.38 93 ILE A N 1
ATOM 730 C CA . ILE A 1 93 ? 2.350 1.731 -20.208 1.00 89.38 93 ILE A CA 1
ATOM 731 C C . ILE A 1 93 ? 3.541 1.399 -19.313 1.00 89.38 93 ILE A C 1
ATOM 733 O O . ILE A 1 93 ? 3.348 1.225 -18.110 1.00 89.38 93 ILE A O 1
ATOM 737 N N . ILE A 1 94 ? 4.763 1.414 -19.851 1.00 93.00 94 ILE A N 1
ATOM 738 C CA . ILE A 1 94 ? 5.992 1.200 -19.071 1.00 93.00 94 ILE A CA 1
ATOM 739 C C . ILE A 1 94 ? 6.104 2.246 -17.952 1.00 93.00 94 ILE A C 1
ATOM 741 O O . ILE A 1 94 ? 6.330 1.906 -16.792 1.00 93.00 94 ILE A O 1
ATOM 745 N N . THR A 1 95 ? 5.861 3.521 -18.266 1.00 93.44 95 THR A N 1
ATOM 746 C CA . THR A 1 95 ? 5.893 4.622 -17.287 1.00 93.44 95 THR A CA 1
ATOM 747 C C . THR A 1 95 ? 4.825 4.460 -16.207 1.00 93.44 95 THR A C 1
ATOM 749 O O . THR A 1 95 ? 5.093 4.659 -15.016 1.00 93.44 95 THR A O 1
ATOM 752 N N . ARG A 1 96 ? 3.605 4.068 -16.597 1.00 92.12 96 ARG A N 1
ATOM 753 C CA . ARG A 1 96 ? 2.512 3.792 -15.656 1.00 92.12 96 ARG A CA 1
ATOM 754 C C . ARG A 1 96 ? 2.857 2.623 -14.735 1.00 92.12 96 ARG A C 1
ATOM 756 O O . ARG A 1 96 ? 2.592 2.714 -13.536 1.00 92.12 96 ARG A O 1
ATOM 763 N N . PHE A 1 97 ? 3.449 1.561 -15.279 1.00 93.38 97 PHE A N 1
ATOM 764 C CA . PHE A 1 97 ? 3.870 0.390 -14.517 1.00 93.38 97 PHE A CA 1
ATOM 765 C C . PHE A 1 97 ? 4.974 0.741 -13.516 1.00 93.38 97 PHE A C 1
ATOM 767 O O . PHE A 1 97 ? 4.808 0.480 -12.327 1.00 93.38 97 PHE A O 1
ATOM 774 N N . LEU A 1 98 ? 6.024 1.446 -13.947 1.00 96.06 98 LEU A N 1
ATOM 775 C CA . LEU A 1 98 ? 7.076 1.935 -13.052 1.00 96.06 98 LEU A CA 1
ATOM 776 C C . LEU A 1 98 ? 6.501 2.802 -11.918 1.00 96.06 98 LEU A C 1
ATOM 778 O O . LEU A 1 98 ? 6.833 2.609 -10.749 1.00 96.06 98 LEU A O 1
ATOM 782 N N . SER A 1 99 ? 5.583 3.715 -12.244 1.00 95.31 99 SER A N 1
ATOM 783 C CA . SER A 1 99 ? 4.910 4.559 -11.245 1.00 95.31 99 SER A CA 1
ATOM 784 C C . SER A 1 99 ? 4.099 3.739 -10.235 1.00 95.31 99 SER A C 1
ATOM 786 O O . SER A 1 99 ? 4.005 4.115 -9.067 1.00 95.31 99 SER A O 1
ATOM 788 N N . ALA A 1 100 ? 3.507 2.619 -10.664 1.00 93.62 100 ALA A N 1
ATOM 789 C CA . ALA A 1 100 ? 2.817 1.697 -9.770 1.00 93.62 100 ALA A CA 1
ATOM 790 C C . ALA A 1 100 ? 3.804 0.967 -8.849 1.00 93.62 100 ALA A C 1
ATOM 792 O O . ALA A 1 100 ? 3.580 0.962 -7.643 1.00 93.62 100 ALA A O 1
ATOM 793 N N . CYS A 1 101 ? 4.920 0.448 -9.376 1.00 96.69 101 CYS A N 1
ATOM 794 C CA . CYS A 1 101 ? 5.978 -0.172 -8.570 1.00 96.69 101 CYS A CA 1
ATOM 795 C C . CYS A 1 101 ? 6.503 0.778 -7.485 1.00 96.69 101 CYS A C 1
ATOM 797 O O . CYS A 1 101 ? 6.600 0.385 -6.323 1.00 96.69 101 CYS A O 1
ATOM 799 N N . ILE A 1 102 ? 6.771 2.038 -7.846 1.00 97.69 102 ILE A N 1
ATOM 800 C CA . ILE A 1 102 ? 7.176 3.083 -6.896 1.00 97.69 102 ILE A CA 1
ATOM 801 C C . ILE A 1 102 ? 6.070 3.317 -5.858 1.00 97.69 102 ILE A C 1
ATOM 803 O O . ILE A 1 102 ? 6.322 3.284 -4.659 1.00 97.69 102 ILE A O 1
ATOM 807 N N . GLY A 1 103 ? 4.818 3.500 -6.282 1.00 96.12 103 GLY A N 1
ATOM 808 C CA . GLY A 1 103 ? 3.704 3.686 -5.347 1.00 96.12 103 GLY A CA 1
ATOM 809 C C . GLY A 1 103 ? 3.541 2.524 -4.358 1.00 96.12 103 GLY A C 1
ATOM 810 O O . GLY A 1 103 ? 3.271 2.755 -3.177 1.00 96.12 103 GLY A O 1
ATOM 811 N N . TRP A 1 104 ? 3.733 1.287 -4.821 1.00 95.50 104 TRP A N 1
ATOM 812 C CA . TRP A 1 104 ? 3.595 0.088 -3.999 1.00 95.50 104 TRP A CA 1
ATOM 813 C C . TRP A 1 104 ? 4.738 -0.094 -3.006 1.00 95.50 104 TRP A C 1
ATOM 815 O O . TRP A 1 104 ? 4.491 -0.386 -1.836 1.00 95.50 104 TRP A O 1
ATOM 825 N N . VAL A 1 105 ? 5.985 0.119 -3.437 1.00 97.69 105 VAL A N 1
ATOM 826 C CA . VAL A 1 105 ? 7.135 -0.031 -2.537 1.00 97.69 105 VAL A CA 1
ATOM 827 C C . VAL A 1 105 ? 7.091 0.997 -1.405 1.00 97.69 105 VAL A C 1
ATOM 829 O O . VAL A 1 105 ? 7.426 0.676 -0.271 1.00 97.69 105 VAL A O 1
ATOM 832 N N . ARG A 1 106 ? 6.568 2.199 -1.675 1.00 98.06 106 ARG A N 1
ATOM 833 C CA . ARG A 1 106 ? 6.444 3.287 -0.698 1.00 98.06 106 ARG A CA 1
ATOM 834 C C . ARG A 1 106 ? 5.506 2.973 0.468 1.00 98.06 106 ARG A C 1
ATOM 836 O O . ARG A 1 106 ? 5.808 3.314 1.608 1.00 98.06 106 ARG A O 1
ATOM 843 N N . TYR A 1 107 ? 4.359 2.329 0.235 1.00 96.50 107 TYR A N 1
ATOM 844 C CA . TYR A 1 107 ? 3.439 2.042 1.349 1.00 96.50 107 TYR A CA 1
ATOM 845 C C . TYR A 1 107 ? 3.894 0.843 2.191 1.00 96.50 107 TYR A C 1
ATOM 847 O O . TYR A 1 107 ? 3.541 0.735 3.370 1.00 96.50 107 TYR A O 1
ATOM 855 N N . LYS A 1 108 ? 4.661 -0.071 1.587 1.00 97.12 108 LYS A N 1
ATOM 856 C CA . LYS A 1 108 ? 4.950 -1.388 2.153 1.00 97.12 108 LYS A CA 1
ATOM 857 C C . LYS A 1 108 ? 5.668 -1.333 3.511 1.00 97.12 108 LYS A C 1
ATOM 859 O O . LYS A 1 108 ? 5.211 -2.046 4.406 1.00 97.12 108 LYS A O 1
ATOM 864 N N . PRO A 1 109 ? 6.685 -0.476 3.745 1.00 98.25 109 PRO A N 1
ATOM 865 C CA . PRO A 1 109 ? 7.298 -0.347 5.064 1.00 98.25 109 PRO A CA 1
ATOM 866 C C . PRO A 1 109 ? 6.306 0.041 6.158 1.00 98.25 109 PRO A C 1
ATOM 868 O O . PRO A 1 109 ? 6.296 -0.576 7.219 1.00 98.25 109 PRO A O 1
ATOM 871 N N . LEU A 1 110 ? 5.418 1.009 5.906 1.00 98.19 110 LEU A N 1
ATOM 872 C CA . LEU A 1 110 ? 4.411 1.372 6.901 1.00 98.19 110 LEU A CA 1
ATOM 873 C C . LEU A 1 110 ? 3.477 0.189 7.196 1.00 98.19 110 LEU A C 1
ATOM 875 O O . LEU A 1 110 ? 3.210 -0.088 8.361 1.00 98.19 110 LEU A O 1
ATOM 879 N N . LEU A 1 111 ? 3.016 -0.533 6.169 1.00 97.56 111 LEU A N 1
ATOM 880 C CA . LEU A 1 111 ? 2.163 -1.705 6.371 1.00 97.56 111 LEU A CA 1
ATOM 881 C C . LEU A 1 111 ? 2.837 -2.747 7.274 1.00 97.56 111 LEU A C 1
ATOM 883 O O . LEU A 1 111 ? 2.227 -3.208 8.238 1.00 97.56 111 LEU A O 1
ATOM 887 N N . VAL A 1 112 ? 4.087 -3.113 6.980 1.00 97.69 112 VAL A N 1
ATOM 888 C CA . VAL A 1 112 ? 4.829 -4.097 7.785 1.00 97.69 112 VAL A CA 1
ATOM 889 C C . VAL A 1 112 ? 5.031 -3.573 9.204 1.00 97.69 112 VAL A C 1
ATOM 891 O O . VAL A 1 112 ? 4.813 -4.308 10.159 1.00 97.69 112 VAL A O 1
ATOM 894 N N . TYR A 1 113 ? 5.367 -2.293 9.364 1.00 97.69 113 TYR A N 1
ATOM 895 C CA . TYR A 1 113 ? 5.545 -1.682 10.680 1.00 97.69 113 TYR A CA 1
ATOM 896 C C . TYR A 1 113 ? 4.274 -1.754 11.544 1.00 97.69 113 TYR A C 1
ATOM 898 O O . TYR A 1 113 ? 4.360 -1.958 12.753 1.00 97.69 113 TYR A O 1
ATOM 906 N N . LEU A 1 114 ? 3.094 -1.608 10.932 1.00 96.38 114 LEU A N 1
ATOM 907 C CA . LEU A 1 114 ? 1.805 -1.681 11.626 1.00 96.38 114 LEU A CA 1
ATOM 908 C C . LEU A 1 114 ? 1.359 -3.120 11.926 1.00 96.38 114 LEU A C 1
ATOM 910 O O . LEU A 1 114 ? 0.743 -3.358 12.961 1.00 96.38 114 LEU A O 1
ATOM 914 N N . THR A 1 115 ? 1.646 -4.067 11.031 1.00 96.25 115 THR A N 1
ATOM 915 C CA . THR A 1 115 ? 1.063 -5.426 11.063 1.00 96.25 115 THR A CA 1
ATOM 916 C C . THR A 1 115 ? 2.025 -6.508 11.552 1.00 96.25 115 THR A C 1
ATOM 918 O O . THR A 1 115 ? 1.590 -7.552 12.030 1.00 96.25 115 THR A O 1
ATOM 921 N N . ASN A 1 116 ? 3.332 -6.273 11.451 1.00 96.19 116 ASN A N 1
ATOM 922 C CA . ASN A 1 116 ? 4.391 -7.183 11.875 1.00 96.19 116 ASN A CA 1
ATOM 923 C C . ASN A 1 116 ? 5.621 -6.405 12.394 1.00 96.19 116 ASN A C 1
ATOM 925 O O . ASN A 1 116 ? 6.702 -6.477 11.803 1.00 96.19 116 ASN A O 1
ATOM 929 N N . PRO A 1 117 ? 5.493 -5.651 13.501 1.00 95.56 117 PRO A N 1
ATOM 930 C CA . PRO A 1 117 ? 6.596 -4.847 14.026 1.00 95.56 117 PRO A CA 1
ATOM 931 C C . PRO A 1 117 ? 7.804 -5.691 14.458 1.00 95.56 117 PRO A C 1
ATOM 933 O O . PRO A 1 117 ? 8.937 -5.239 14.324 1.00 95.56 117 PRO A O 1
ATOM 936 N N . GLN A 1 118 ? 7.581 -6.916 14.951 1.00 96.88 118 GLN A N 1
ATOM 937 C CA . GLN A 1 118 ? 8.656 -7.817 15.387 1.00 96.88 118 GLN A CA 1
ATOM 938 C C . GLN A 1 118 ? 9.483 -8.342 14.207 1.00 96.88 118 GLN A C 1
ATOM 940 O O . GLN A 1 118 ? 10.702 -8.426 14.303 1.00 96.88 118 GLN A O 1
ATOM 945 N N . GLY A 1 119 ? 8.831 -8.656 13.084 1.00 97.25 119 GLY A N 1
ATOM 946 C CA . GLY A 1 119 ? 9.497 -9.099 11.860 1.00 97.25 119 GLY A CA 1
ATOM 947 C C . GLY A 1 119 ? 9.901 -7.967 10.916 1.00 97.25 119 GLY A C 1
ATOM 948 O O . GLY A 1 119 ? 10.352 -8.257 9.813 1.00 97.25 119 GLY A O 1
ATOM 949 N N . PHE A 1 120 ? 9.739 -6.698 11.310 1.00 98.06 120 PHE A N 1
ATOM 950 C CA . PHE A 1 120 ? 9.902 -5.552 10.413 1.00 98.06 120 PHE A CA 1
ATOM 951 C C . PHE A 1 120 ? 11.244 -5.560 9.680 1.00 98.06 120 PHE A C 1
ATOM 953 O O . PHE A 1 120 ? 11.262 -5.537 8.454 1.00 98.06 120 PHE A O 1
ATOM 960 N N . THR A 1 121 ? 12.354 -5.647 10.417 1.00 98.12 121 THR A N 1
ATOM 961 C CA . THR A 1 121 ? 13.701 -5.636 9.831 1.00 98.12 121 THR A CA 1
ATOM 962 C C . THR A 1 121 ? 13.886 -6.780 8.838 1.00 98.12 121 THR A C 1
ATOM 964 O O . THR A 1 121 ? 14.270 -6.539 7.700 1.00 98.12 121 THR A O 1
ATOM 967 N N . GLN A 1 122 ? 13.513 -8.004 9.225 1.00 98.44 122 GLN A N 1
ATOM 968 C CA . GLN A 1 122 ? 13.654 -9.182 8.368 1.00 98.44 122 GLN A CA 1
ATOM 969 C C . GLN A 1 122 ? 12.839 -9.064 7.073 1.00 98.44 122 GLN A C 1
ATOM 971 O O . GLN A 1 122 ? 13.317 -9.421 6.001 1.00 98.44 122 GLN A O 1
ATOM 976 N N . GLU A 1 123 ? 11.606 -8.562 7.152 1.00 98.06 123 GLU A N 1
ATOM 977 C CA . GLU A 1 123 ? 10.752 -8.361 5.978 1.00 98.06 123 GLU A CA 1
ATOM 978 C C . GLU A 1 123 ? 11.325 -7.290 5.037 1.00 98.06 123 GLU A C 1
ATOM 980 O O . GLU A 1 123 ? 11.323 -7.475 3.819 1.00 98.06 123 GLU A O 1
ATOM 985 N N . ILE A 1 124 ? 11.853 -6.185 5.581 1.00 98.56 124 ILE A N 1
ATOM 986 C CA . ILE A 1 124 ? 12.539 -5.155 4.786 1.00 98.56 124 ILE A CA 1
ATOM 987 C C . ILE A 1 124 ? 13.789 -5.732 4.108 1.00 98.56 124 ILE A C 1
ATOM 989 O O . ILE A 1 124 ? 13.989 -5.497 2.917 1.00 98.56 124 ILE A O 1
ATOM 993 N N . ASP A 1 125 ? 14.587 -6.528 4.820 1.00 98.56 125 ASP A N 1
ATOM 994 C CA . ASP A 1 125 ? 15.796 -7.157 4.279 1.00 98.56 125 ASP A CA 1
ATOM 995 C C . ASP A 1 125 ? 15.466 -8.143 3.146 1.00 98.56 125 ASP A C 1
ATOM 997 O O . ASP A 1 125 ? 16.095 -8.105 2.086 1.00 98.56 125 ASP A O 1
ATOM 1001 N N . ASN A 1 126 ? 14.417 -8.954 3.312 1.00 98.50 126 ASN A N 1
ATOM 1002 C CA . ASN A 1 126 ? 13.926 -9.862 2.270 1.00 98.50 126 ASN A CA 1
ATOM 1003 C C . ASN A 1 126 ? 13.475 -9.098 1.013 1.00 98.50 126 ASN A C 1
ATOM 1005 O O . ASN A 1 126 ? 13.775 -9.500 -0.118 1.00 98.50 126 ASN A O 1
ATOM 1009 N N . MET A 1 127 ? 12.763 -7.978 1.193 1.00 98.31 127 MET A N 1
ATOM 1010 C CA . MET A 1 127 ? 12.357 -7.113 0.083 1.00 98.31 127 MET A CA 1
ATOM 1011 C C . MET A 1 127 ? 13.567 -6.487 -0.611 1.00 98.31 127 MET A C 1
ATOM 1013 O O . MET A 1 127 ? 13.622 -6.489 -1.840 1.00 98.31 127 MET A O 1
ATOM 1017 N N . ARG A 1 128 ? 14.559 -6.012 0.152 1.00 98.56 128 ARG A N 1
ATOM 1018 C CA . ARG A 1 128 ? 15.810 -5.458 -0.379 1.00 98.56 128 ARG A CA 1
ATOM 1019 C C . ARG A 1 128 ? 16.553 -6.470 -1.242 1.00 98.56 128 ARG A C 1
ATOM 1021 O O . ARG A 1 128 ? 16.941 -6.133 -2.361 1.00 98.56 128 ARG A O 1
ATOM 1028 N N . GLN A 1 129 ? 16.730 -7.698 -0.753 1.00 98.44 129 GLN A N 1
ATOM 1029 C CA . GLN A 1 129 ? 17.385 -8.765 -1.511 1.00 98.44 129 GLN A CA 1
ATOM 1030 C C . GLN A 1 129 ? 16.636 -9.050 -2.818 1.00 98.44 129 GLN A C 1
ATOM 1032 O O . GLN A 1 129 ? 17.221 -8.987 -3.898 1.00 98.44 129 GLN A O 1
ATOM 1037 N N . THR A 1 130 ? 15.321 -9.262 -2.731 1.00 98.19 130 THR A N 1
ATOM 1038 C CA . THR A 1 130 ? 14.479 -9.558 -3.900 1.00 98.19 13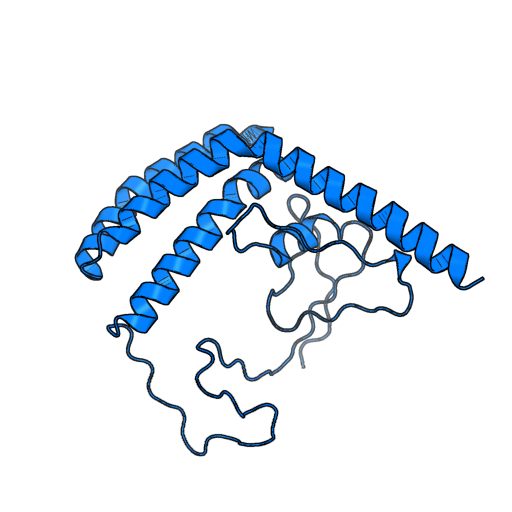0 THR A CA 1
ATOM 1039 C C . THR A 1 130 ? 14.551 -8.442 -4.946 1.00 98.19 130 THR A C 1
ATOM 1041 O O . THR A 1 130 ? 14.726 -8.700 -6.137 1.00 98.19 130 THR A O 1
ATOM 1044 N N . LEU A 1 131 ? 14.445 -7.180 -4.521 1.00 98.38 131 LEU A N 1
ATOM 1045 C CA . LEU A 1 131 ? 14.517 -6.033 -5.427 1.00 98.38 131 LEU A CA 1
ATOM 1046 C C . LEU A 1 131 ? 15.905 -5.886 -6.058 1.00 98.38 131 LEU A C 1
ATOM 1048 O O . LEU A 1 131 ? 15.995 -5.601 -7.250 1.00 98.38 131 LEU A O 1
ATOM 1052 N N . SER A 1 132 ? 16.975 -6.138 -5.304 1.00 98.25 132 SER A N 1
ATOM 1053 C CA . SER A 1 132 ? 18.349 -6.057 -5.822 1.00 98.25 132 SER A CA 1
ATOM 1054 C C . SER A 1 132 ? 18.596 -7.055 -6.961 1.00 98.25 132 SER A C 1
ATOM 1056 O O . SER A 1 132 ? 19.342 -6.763 -7.892 1.00 98.25 132 SER A O 1
ATOM 1058 N N . GLU A 1 133 ? 17.922 -8.207 -6.933 1.00 98.31 133 GLU A N 1
ATOM 1059 C CA . GLU A 1 133 ? 18.006 -9.227 -7.983 1.00 98.31 133 GLU A CA 1
ATOM 1060 C C . GLU A 1 133 ? 17.078 -8.959 -9.181 1.00 98.31 133 GLU A C 1
ATOM 1062 O O . GLU A 1 133 ? 17.406 -9.309 -10.320 1.00 98.31 133 GLU A O 1
ATOM 1067 N N . VAL A 1 134 ? 15.892 -8.388 -8.943 1.00 98.19 134 VAL A N 1
ATOM 1068 C CA . VAL A 1 134 ? 14.839 -8.246 -9.965 1.00 98.19 134 VAL A CA 1
ATOM 1069 C C . VAL A 1 134 ? 14.920 -6.918 -10.714 1.00 98.19 134 VAL A C 1
ATOM 1071 O O . VAL A 1 134 ? 14.720 -6.894 -11.930 1.00 98.19 134 VAL A O 1
ATOM 1074 N N . LEU A 1 135 ? 15.225 -5.810 -10.035 1.00 98.31 135 LEU A N 1
ATOM 1075 C CA . LEU A 1 135 ? 15.183 -4.478 -10.645 1.00 98.31 135 LEU A CA 1
ATOM 1076 C C . LEU A 1 135 ? 16.157 -4.304 -11.823 1.00 98.31 135 LEU A C 1
ATOM 1078 O O . LEU A 1 135 ? 15.718 -3.738 -12.824 1.00 98.31 135 LEU A O 1
ATOM 1082 N N . PRO A 1 136 ? 17.402 -4.828 -11.805 1.00 98.44 136 PRO A N 1
ATOM 1083 C CA . PRO A 1 136 ? 18.282 -4.762 -12.976 1.00 98.44 136 PRO A CA 1
ATOM 1084 C C . PRO A 1 136 ? 17.711 -5.501 -14.193 1.00 98.44 136 PRO A C 1
ATOM 1086 O O . PRO A 1 136 ? 17.843 -5.040 -15.325 1.00 98.44 136 PRO A O 1
ATOM 1089 N N . LYS A 1 137 ? 17.017 -6.626 -13.967 1.00 98.25 137 LYS A N 1
ATOM 1090 C CA . LYS A 1 137 ? 16.367 -7.400 -15.036 1.00 98.25 137 LYS A CA 1
ATOM 1091 C C . LYS A 1 137 ? 15.210 -6.614 -15.649 1.00 98.25 137 LYS A C 1
ATOM 1093 O O . LYS A 1 137 ? 15.084 -6.585 -16.868 1.00 98.25 137 LYS A O 1
ATOM 1098 N N . LEU A 1 138 ? 14.400 -5.950 -14.818 1.00 96.88 138 LEU A N 1
ATOM 1099 C CA . LEU A 1 138 ? 13.313 -5.082 -15.283 1.00 96.88 138 LEU A CA 1
ATOM 1100 C C . LEU A 1 138 ? 13.843 -3.849 -16.021 1.00 96.88 138 LEU A C 1
ATOM 1102 O O . LEU A 1 138 ? 13.334 -3.530 -17.092 1.00 96.88 138 LEU A O 1
ATOM 1106 N N . ALA A 1 139 ? 14.875 -3.193 -15.485 1.00 97.56 139 ALA A N 1
ATOM 1107 C CA . ALA A 1 139 ? 15.512 -2.041 -16.116 1.00 97.56 139 ALA A CA 1
ATOM 1108 C C . ALA A 1 139 ? 16.041 -2.396 -17.511 1.00 97.56 139 ALA A C 1
ATOM 1110 O O . ALA A 1 139 ? 15.730 -1.699 -18.473 1.00 97.56 139 ALA A O 1
ATOM 1111 N N . ASN A 1 140 ? 16.741 -3.529 -17.640 1.00 97.62 140 ASN A N 1
ATOM 1112 C CA . ASN A 1 140 ? 17.226 -4.016 -18.927 1.00 97.62 140 ASN A CA 1
ATOM 1113 C C . ASN A 1 140 ? 16.082 -4.438 -19.865 1.00 97.62 140 ASN A C 1
ATOM 1115 O O . ASN A 1 140 ? 16.093 -4.104 -21.042 1.00 97.62 140 ASN A O 1
ATOM 1119 N N . TYR A 1 141 ? 15.065 -5.146 -19.371 1.00 96.25 141 TYR A N 1
ATOM 1120 C CA . TYR A 1 141 ? 13.949 -5.586 -20.215 1.00 96.25 141 TYR A CA 1
ATOM 1121 C C . TYR A 1 141 ? 13.159 -4.405 -20.800 1.00 96.25 141 TYR A C 1
ATOM 1123 O O . TYR A 1 141 ? 12.856 -4.390 -21.989 1.00 96.25 141 TYR A O 1
ATOM 1131 N N . PHE A 1 142 ? 12.854 -3.399 -19.977 1.00 94.88 142 PHE A N 1
ATOM 1132 C CA . PHE A 1 142 ? 12.088 -2.220 -20.387 1.00 94.88 142 PHE A CA 1
ATOM 1133 C C . PHE A 1 142 ? 12.951 -1.063 -20.908 1.00 94.88 142 PHE A C 1
ATOM 1135 O O . PHE A 1 142 ? 12.396 -0.018 -21.243 1.00 94.88 142 PHE A O 1
ATOM 1142 N N . GLN A 1 143 ? 14.280 -1.225 -20.944 1.00 95.25 143 GLN A N 1
ATOM 1143 C CA . GLN A 1 143 ? 15.247 -0.179 -21.303 1.00 95.25 143 GLN A CA 1
ATOM 1144 C C . GLN A 1 143 ? 15.003 1.125 -20.518 1.00 95.25 143 GLN A C 1
ATOM 1146 O O . GLN A 1 143 ? 14.929 2.221 -21.075 1.00 95.25 143 GLN A O 1
ATOM 1151 N N . ASN A 1 144 ? 14.799 0.995 -19.203 1.00 95.44 144 ASN A N 1
ATOM 1152 C CA . ASN A 1 144 ? 14.433 2.101 -18.324 1.00 95.44 144 ASN A CA 1
ATOM 1153 C C . ASN A 1 144 ? 15.073 1.955 -16.936 1.00 95.44 144 ASN A C 1
ATOM 1155 O O . ASN A 1 144 ? 14.549 1.272 -16.055 1.00 95.44 144 ASN A O 1
ATOM 1159 N N . ASP A 1 145 ? 16.161 2.685 -16.700 1.00 96.69 145 ASP A N 1
ATOM 1160 C CA . ASP A 1 145 ? 16.874 2.683 -15.413 1.00 96.69 145 ASP A CA 1
ATOM 1161 C C . ASP A 1 145 ? 16.053 3.256 -14.250 1.00 96.69 145 ASP A C 1
ATOM 1163 O O . ASP A 1 145 ? 16.410 3.098 -13.081 1.00 96.69 145 ASP A O 1
ATOM 1167 N N . GLY A 1 146 ? 14.899 3.869 -14.532 1.00 97.00 146 GLY A N 1
ATOM 1168 C CA . GLY A 1 146 ? 13.945 4.295 -13.517 1.00 97.00 146 GLY A CA 1
ATOM 1169 C C . GLY A 1 146 ? 13.502 3.159 -12.591 1.00 97.00 146 GLY A C 1
ATOM 1170 O O . GLY A 1 146 ? 13.224 3.427 -11.423 1.00 97.00 146 GLY A O 1
ATOM 1171 N N . PHE A 1 147 ? 13.512 1.900 -13.049 1.00 98.06 147 PHE A N 1
ATOM 1172 C CA . PHE A 1 147 ? 13.227 0.743 -12.193 1.00 98.06 147 PHE A CA 1
ATOM 1173 C C . PHE A 1 147 ? 14.215 0.601 -11.031 1.00 98.06 147 PHE A C 1
ATOM 1175 O O . PHE A 1 147 ? 13.805 0.203 -9.945 1.00 98.06 147 PHE A O 1
ATOM 1182 N N . LEU A 1 148 ? 15.479 1.001 -11.193 1.00 97.62 148 LEU A N 1
ATOM 1183 C CA . LEU A 1 148 ? 16.472 0.927 -10.116 1.00 97.62 148 LEU A CA 1
ATOM 1184 C C . LEU A 1 148 ? 16.111 1.839 -8.930 1.00 97.62 148 LEU A C 1
ATOM 1186 O O . LEU A 1 148 ? 16.436 1.522 -7.787 1.00 97.62 148 LEU A O 1
ATOM 1190 N N . LYS A 1 149 ? 15.355 2.920 -9.175 1.00 97.12 149 LYS A N 1
ATOM 1191 C CA . LYS A 1 149 ? 14.890 3.844 -8.126 1.00 97.12 149 LYS A CA 1
ATOM 1192 C C . LYS A 1 149 ? 13.924 3.194 -7.140 1.00 97.12 149 LYS A C 1
ATOM 1194 O O . LYS A 1 149 ? 13.802 3.676 -6.022 1.00 97.12 149 LYS A O 1
ATOM 1199 N N . VAL A 1 150 ? 13.253 2.103 -7.516 1.00 98.25 150 VAL A N 1
ATOM 1200 C CA . VAL A 1 150 ? 12.314 1.395 -6.627 1.00 98.25 150 VAL A CA 1
ATOM 1201 C C . VAL A 1 150 ? 13.017 0.929 -5.347 1.00 98.25 150 VAL A C 1
ATOM 1203 O O . VAL A 1 150 ? 12.418 0.975 -4.276 1.00 98.25 150 VAL A O 1
ATOM 1206 N N . LEU A 1 151 ? 14.293 0.537 -5.427 1.00 98.38 151 LEU A N 1
ATOM 1207 C CA . LEU A 1 151 ? 15.065 0.170 -4.242 1.00 98.38 151 LEU A CA 1
ATOM 1208 C C . LEU A 1 151 ? 15.370 1.387 -3.358 1.00 98.38 151 LEU A C 1
ATOM 1210 O O . LEU A 1 151 ? 15.205 1.312 -2.146 1.00 98.38 151 LEU A O 1
ATOM 1214 N N . THR A 1 152 ? 15.750 2.521 -3.950 1.00 97.88 152 THR A N 1
ATOM 1215 C CA . THR A 1 152 ? 15.960 3.775 -3.207 1.00 97.88 152 THR A CA 1
ATOM 1216 C C . THR A 1 152 ? 14.695 4.196 -2.457 1.00 97.88 152 THR A C 1
ATOM 1218 O O . THR A 1 152 ? 14.750 4.526 -1.278 1.00 97.88 152 THR A O 1
ATOM 1221 N N . GLU A 1 153 ? 13.535 4.085 -3.104 1.00 98.38 153 GLU A N 1
ATOM 1222 C CA . GLU A 1 153 ? 12.238 4.391 -2.494 1.00 98.38 153 GLU A CA 1
ATOM 1223 C C . GLU A 1 153 ? 11.896 3.441 -1.331 1.00 98.38 153 GLU A C 1
ATOM 1225 O O . GLU A 1 153 ? 11.289 3.869 -0.350 1.00 98.38 153 GLU A O 1
ATOM 1230 N N . LEU A 1 154 ? 12.302 2.163 -1.389 1.00 98.56 154 LEU A N 1
ATOM 1231 C CA . LEU A 1 154 ? 12.162 1.254 -0.245 1.00 98.56 154 LEU A CA 1
ATOM 1232 C C . LEU A 1 154 ? 12.958 1.765 0.964 1.00 98.56 154 LEU A C 1
ATOM 1234 O O . LEU A 1 154 ? 12.415 1.817 2.071 1.00 98.56 154 LEU A O 1
ATOM 1238 N N . GLU A 1 155 ? 14.221 2.145 0.751 1.00 98.50 155 GLU A N 1
ATOM 1239 C CA . GLU A 1 155 ? 15.110 2.617 1.819 1.00 98.50 155 GLU A CA 1
ATOM 1240 C C . GLU A 1 155 ? 14.619 3.921 2.451 1.00 98.50 155 GLU A C 1
ATOM 1242 O O . GLU A 1 155 ? 14.557 4.046 3.678 1.00 98.50 155 GLU A O 1
ATOM 1247 N N . ASP A 1 156 ? 14.177 4.864 1.623 1.00 98.38 156 ASP A N 1
ATOM 1248 C CA . ASP A 1 156 ? 13.647 6.135 2.101 1.00 98.38 156 ASP A CA 1
ATOM 1249 C C . ASP A 1 156 ? 12.389 5.925 2.960 1.00 98.38 156 ASP A C 1
ATOM 1251 O O . ASP A 1 156 ? 12.230 6.534 4.027 1.00 98.38 156 ASP A O 1
ATOM 1255 N N . TYR A 1 157 ? 11.485 5.032 2.545 1.00 98.44 157 TYR A N 1
ATOM 1256 C CA . TYR A 1 157 ? 10.219 4.827 3.251 1.00 98.44 157 TYR A CA 1
ATOM 1257 C C . TYR A 1 157 ? 10.348 3.929 4.477 1.00 98.44 157 TYR A C 1
ATOM 1259 O O . TYR A 1 157 ? 9.598 4.139 5.436 1.00 98.44 157 TYR A O 1
ATOM 1267 N N . GLN A 1 158 ? 11.294 2.984 4.508 1.00 98.44 158 GLN A N 1
ATOM 1268 C CA . GLN A 1 158 ? 11.569 2.220 5.729 1.00 98.44 158 GLN A CA 1
ATOM 1269 C C . GLN A 1 158 ? 12.188 3.107 6.814 1.00 98.44 158 GLN A C 1
ATOM 1271 O O . GLN A 1 158 ? 11.713 3.078 7.952 1.00 98.44 158 GLN A O 1
ATOM 1276 N N . ALA A 1 159 ? 13.108 4.010 6.450 1.00 98.31 159 ALA A N 1
ATOM 1277 C CA . ALA A 1 159 ? 13.684 4.973 7.388 1.00 98.31 159 ALA A CA 1
ATOM 1278 C C . ALA A 1 159 ? 12.615 5.908 7.991 1.00 98.31 159 ALA A C 1
ATOM 1280 O O . ALA A 1 159 ? 12.694 6.307 9.156 1.00 98.31 159 ALA A O 1
ATOM 1281 N N . ASN A 1 160 ? 11.564 6.212 7.222 1.00 98.25 160 ASN A N 1
ATOM 1282 C CA . ASN A 1 160 ? 10.452 7.066 7.639 1.00 98.25 160 ASN A CA 1
ATOM 1283 C C . ASN A 1 160 ? 9.234 6.304 8.200 1.00 98.25 160 ASN A C 1
ATOM 1285 O O . ASN A 1 160 ? 8.236 6.937 8.553 1.00 98.25 160 ASN A O 1
ATOM 1289 N N . ALA A 1 161 ? 9.284 4.975 8.351 1.00 97.94 161 ALA A N 1
ATOM 1290 C CA . ALA A 1 161 ? 8.117 4.168 8.731 1.00 97.94 161 ALA A CA 1
ATOM 1291 C C . ALA A 1 161 ? 7.475 4.622 10.056 1.00 97.94 161 ALA A C 1
ATOM 1293 O O . ALA A 1 161 ? 6.254 4.760 10.147 1.00 97.94 161 ALA A O 1
ATOM 1294 N N . LYS A 1 162 ? 8.292 4.959 11.064 1.00 98.06 162 LYS A N 1
ATOM 1295 C CA . LYS A 1 162 ? 7.814 5.484 12.359 1.00 98.06 162 LYS A CA 1
ATOM 1296 C C . LYS A 1 162 ? 7.079 6.820 12.213 1.00 98.06 162 LYS A C 1
ATOM 1298 O O . LYS A 1 162 ? 6.034 7.021 12.830 1.00 98.06 162 LYS A O 1
ATOM 1303 N N . LYS A 1 163 ? 7.607 7.725 11.383 1.00 98.38 163 LYS A N 1
ATOM 1304 C CA . LYS A 1 163 ? 6.989 9.026 11.089 1.00 98.38 163 LYS A CA 1
ATOM 1305 C C . LYS A 1 163 ? 5.649 8.834 10.384 1.00 98.38 163 LYS A C 1
ATOM 1307 O O . LYS A 1 163 ? 4.653 9.419 10.803 1.00 98.38 163 LYS A O 1
ATOM 1312 N N . HIS A 1 164 ? 5.607 7.982 9.362 1.00 98.12 164 HIS A N 1
ATOM 1313 C CA . HIS A 1 164 ? 4.372 7.673 8.645 1.00 98.12 164 HIS A CA 1
ATOM 1314 C C . HIS A 1 164 ? 3.327 7.020 9.564 1.00 98.12 164 HIS A C 1
ATOM 1316 O O . HIS A 1 164 ? 2.149 7.353 9.481 1.00 98.12 164 HIS A O 1
ATOM 1322 N N . ALA A 1 165 ? 3.746 6.175 10.512 1.00 98.19 165 ALA A N 1
ATOM 1323 C CA . ALA A 1 165 ? 2.847 5.594 11.509 1.00 98.19 165 ALA A CA 1
ATOM 1324 C C . ALA A 1 165 ? 2.262 6.647 12.461 1.00 98.19 165 ALA A C 1
ATOM 1326 O O . ALA A 1 165 ? 1.077 6.594 12.790 1.00 98.19 165 ALA A O 1
ATOM 1327 N N . ALA A 1 166 ? 3.059 7.633 12.880 1.00 98.38 166 ALA A N 1
ATOM 1328 C CA . ALA A 1 166 ? 2.559 8.753 13.672 1.00 98.38 166 ALA A CA 1
ATOM 1329 C C . ALA A 1 166 ? 1.535 9.593 12.887 1.00 98.38 166 ALA A C 1
ATOM 1331 O O . ALA A 1 166 ? 0.487 9.943 13.426 1.00 98.38 166 ALA A O 1
ATOM 1332 N N . GLN A 1 167 ? 1.795 9.856 11.602 1.00 98.12 167 GLN A N 1
ATOM 1333 C CA . GLN A 1 167 ? 0.857 10.557 10.718 1.00 98.12 167 GLN A CA 1
ATOM 1334 C C . GLN A 1 167 ? -0.440 9.771 10.506 1.00 98.12 167 GLN A C 1
ATOM 1336 O O . GLN A 1 167 ? -1.519 10.357 10.541 1.00 98.12 167 GLN A O 1
ATOM 1341 N N . PHE A 1 168 ? -0.353 8.449 10.353 1.00 97.94 168 PHE A N 1
ATOM 1342 C CA . PHE A 1 168 ? -1.521 7.582 10.236 1.00 97.94 168 PHE A CA 1
ATOM 1343 C C . PHE A 1 168 ? -2.412 7.661 11.485 1.00 97.94 168 PHE A C 1
ATOM 1345 O O . PHE A 1 168 ? -3.611 7.915 11.380 1.00 97.94 168 PHE A O 1
ATOM 1352 N N . ARG A 1 169 ? -1.824 7.560 12.685 1.00 97.94 169 ARG A N 1
ATOM 1353 C CA . ARG A 1 169 ? -2.559 7.730 13.955 1.00 97.94 169 ARG A CA 1
ATOM 1354 C C . ARG A 1 169 ? -3.149 9.133 14.101 1.00 97.94 169 ARG A C 1
ATOM 1356 O O . ARG A 1 169 ? -4.264 9.300 14.598 1.00 97.94 169 ARG A O 1
ATOM 1363 N N . LEU A 1 170 ? -2.423 10.157 13.656 1.00 98.12 170 LEU A N 1
ATOM 1364 C CA . LEU A 1 170 ? -2.932 11.526 13.649 1.00 98.12 170 LEU A CA 1
ATOM 1365 C C . LEU A 1 170 ? -4.149 11.669 12.723 1.00 98.12 170 LEU A C 1
ATOM 1367 O O . LEU A 1 170 ? -5.121 12.318 13.106 1.00 98.12 170 LEU A O 1
ATOM 1371 N N . ALA A 1 171 ? -4.134 11.034 11.549 1.00 97.31 171 ALA A N 1
ATOM 1372 C CA . ALA A 1 171 ? -5.275 11.019 10.639 1.00 97.31 171 ALA A CA 1
ATOM 1373 C C . ALA A 1 171 ? -6.493 10.345 11.289 1.00 97.31 171 ALA A C 1
ATOM 1375 O O . ALA A 1 171 ? -7.584 10.910 11.265 1.00 97.31 171 ALA A O 1
ATOM 1376 N N . GLN A 1 172 ? -6.301 9.196 11.947 1.00 96.81 172 GLN A N 1
ATOM 1377 C CA . GLN A 1 172 ? -7.361 8.484 12.675 1.00 96.81 172 GLN A CA 1
ATOM 1378 C C . GLN A 1 172 ? -7.992 9.348 13.774 1.00 96.81 172 GLN A C 1
ATOM 1380 O O . GLN A 1 172 ? -9.210 9.521 13.81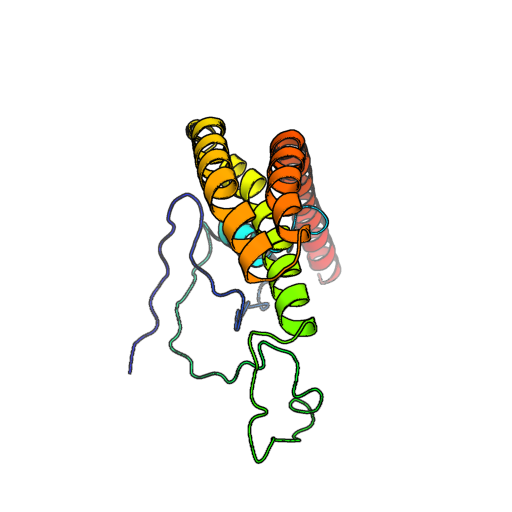6 1.00 96.81 172 GLN A O 1
ATOM 1385 N N . THR A 1 173 ? -7.169 9.938 14.642 1.00 97.31 173 THR A N 1
ATOM 1386 C CA . THR A 1 173 ? -7.658 10.774 15.754 1.00 97.31 173 THR A CA 1
ATOM 1387 C C . THR A 1 173 ? -8.302 12.074 15.268 1.00 97.31 173 THR A C 1
ATOM 1389 O O . THR A 1 173 ? -9.311 12.509 15.821 1.00 97.31 173 THR A O 1
ATOM 1392 N N . THR A 1 174 ? -7.767 12.690 14.210 1.00 96.50 174 THR A N 1
ATOM 1393 C CA . THR A 1 174 ? -8.375 13.869 13.573 1.00 96.50 174 THR A CA 1
ATOM 1394 C C . THR A 1 174 ? -9.733 13.526 12.969 1.00 96.50 174 THR A C 1
ATOM 1396 O O . THR A 1 174 ? -10.696 14.258 13.185 1.00 96.50 174 THR A O 1
ATOM 1399 N N . TRP A 1 175 ? -9.843 12.390 12.276 1.00 95.75 175 TRP A N 1
ATOM 1400 C CA . TRP A 1 175 ? -11.104 11.931 11.696 1.00 95.75 175 TRP A CA 1
ATOM 1401 C C . TRP A 1 175 ? -12.185 11.717 12.755 1.00 95.75 175 TRP A C 1
ATOM 1403 O O . TRP A 1 175 ? -13.300 12.207 12.602 1.00 95.75 175 TRP A O 1
ATOM 1413 N N . GLN A 1 176 ? -11.842 11.067 13.869 1.00 93.56 176 GLN A N 1
ATOM 1414 C CA . GLN A 1 176 ? -12.771 10.869 14.985 1.00 93.56 176 GLN A CA 1
ATOM 1415 C C . GLN A 1 176 ? -13.323 12.200 15.516 1.00 93.56 176 GLN A C 1
ATOM 1417 O O . GLN A 1 176 ? -14.533 12.336 15.692 1.00 93.56 176 GLN A O 1
ATOM 1422 N N . LYS A 1 177 ? -12.461 13.210 15.696 1.00 94.38 177 LYS A N 1
ATOM 1423 C CA . LYS A 1 177 ? -12.877 14.557 16.128 1.00 94.38 177 LYS A CA 1
ATOM 1424 C C . LYS A 1 177 ? -13.796 15.236 15.111 1.00 94.38 177 LYS A C 1
ATOM 1426 O O . LYS A 1 177 ? -14.776 15.873 15.502 1.00 94.38 177 LYS A O 1
ATOM 1431 N N . LEU A 1 178 ? -13.489 15.106 13.818 1.00 93.44 178 LEU A N 1
ATOM 1432 C CA . LEU A 1 178 ? -14.301 15.673 12.739 1.00 93.44 178 LEU A CA 1
ATOM 1433 C C . LEU A 1 178 ? -15.695 15.050 12.707 1.00 93.44 178 LEU A C 1
ATOM 1435 O O . LEU A 1 178 ? -16.678 15.785 12.683 1.00 93.44 178 LEU A O 1
ATOM 1439 N N . ILE A 1 179 ? -15.785 13.721 12.770 1.00 92.25 179 ILE A N 1
ATOM 1440 C CA . ILE A 1 179 ? -17.066 13.011 12.782 1.00 92.25 179 ILE A CA 1
ATOM 1441 C C . ILE A 1 179 ? -17.881 13.370 14.024 1.00 92.25 179 ILE A C 1
ATOM 1443 O O . ILE A 1 179 ? -19.058 13.697 13.898 1.00 92.25 179 ILE A O 1
ATOM 1447 N N . GLN A 1 180 ? -17.260 13.401 15.206 1.00 90.00 180 GLN A N 1
ATOM 1448 C CA . GLN A 1 180 ? -17.940 13.817 16.434 1.00 90.00 180 GLN A CA 1
ATOM 1449 C C . GLN A 1 180 ? -18.499 15.240 16.311 1.00 90.00 180 GLN A C 1
ATO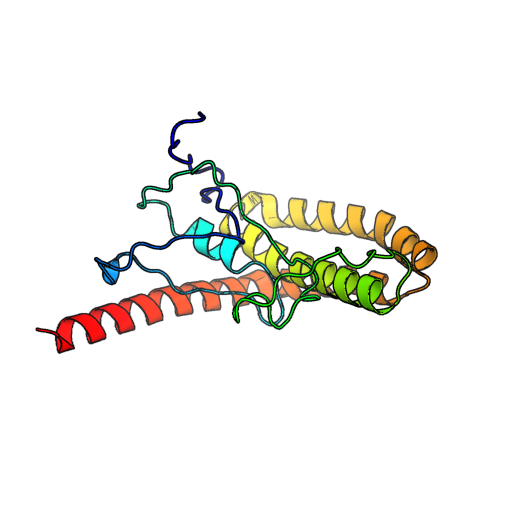M 1451 O O . GLN A 1 180 ? -19.655 15.482 16.645 1.00 90.00 180 GLN A O 1
ATOM 1456 N N . THR A 1 181 ? -17.711 16.174 15.776 1.00 90.44 181 THR A N 1
ATOM 1457 C CA . THR A 1 181 ? -18.146 17.564 15.575 1.00 90.44 181 THR A CA 1
ATOM 1458 C C . THR A 1 181 ? -19.259 17.671 14.533 1.00 90.44 181 THR A C 1
ATOM 1460 O O . THR A 1 181 ? -20.206 18.426 14.726 1.00 90.44 181 THR A O 1
ATOM 1463 N N . ALA A 1 182 ? -19.163 16.931 13.426 1.00 85.50 182 ALA A N 1
ATOM 1464 C CA . ALA A 1 182 ? -20.165 16.945 12.364 1.00 85.50 182 ALA A CA 1
ATOM 1465 C C . ALA A 1 182 ? -21.512 16.387 12.843 1.00 85.50 182 ALA A C 1
ATOM 1467 O O . ALA A 1 182 ? -22.545 16.978 12.549 1.00 85.50 182 ALA A O 1
ATOM 1468 N N . ILE A 1 183 ? -21.494 15.301 13.623 1.00 82.00 183 ILE A N 1
ATOM 1469 C CA . ILE A 1 183 ? -22.698 14.703 14.215 1.00 82.00 183 ILE A CA 1
ATOM 1470 C C . ILE A 1 183 ? -23.315 15.648 15.253 1.00 82.00 183 ILE A C 1
ATOM 1472 O O . ILE A 1 183 ? -24.515 15.890 15.209 1.00 82.00 183 ILE A O 1
ATOM 1476 N N . LEU A 1 184 ? -22.506 16.245 16.138 1.00 69.88 184 LEU A N 1
ATOM 1477 C CA . LEU A 1 184 ? -22.987 17.208 17.140 1.00 69.88 184 LEU A CA 1
ATOM 1478 C C . LEU A 1 184 ? -23.598 18.479 16.533 1.00 69.88 184 LEU A C 1
ATOM 1480 O O . LEU A 1 184 ? -24.334 19.169 17.220 1.00 69.88 184 LEU A O 1
ATOM 1484 N N . ARG A 1 185 ? -23.285 18.813 15.276 1.00 67.88 185 ARG A N 1
ATOM 1485 C CA . ARG A 1 185 ? -23.884 19.950 14.554 1.00 67.88 185 ARG A CA 1
ATOM 1486 C C . ARG A 1 185 ? -25.170 19.594 13.798 1.00 67.88 185 ARG A C 1
ATOM 1488 O O . ARG A 1 185 ? -25.783 20.491 13.230 1.00 67.88 185 ARG A O 1
ATOM 1495 N N . GLN A 1 186 ? -25.533 18.313 13.726 1.00 59.12 186 GLN A N 1
ATOM 1496 C CA . GLN A 1 186 ? -26.775 17.832 13.104 1.00 59.12 186 GLN A CA 1
ATOM 1497 C C . GLN A 1 186 ? -27.888 17.542 14.127 1.00 59.12 186 GLN A C 1
ATOM 1499 O O . GLN A 1 186 ? -29.012 17.256 13.718 1.00 59.12 186 GLN A O 1
ATOM 1504 N N . ILE A 1 187 ? -27.569 17.604 15.424 1.00 50.72 187 ILE A N 1
ATOM 1505 C CA . ILE A 1 187 ? -28.493 17.497 16.564 1.00 50.72 187 ILE A CA 1
ATOM 1506 C C . ILE A 1 187 ? -28.713 18.903 17.120 1.00 50.72 187 ILE A C 1
ATOM 1508 O O . ILE A 1 187 ? -29.871 19.215 17.466 1.00 50.72 187 ILE A O 1
#

Secondary structure (DSSP, 8-state):
-PPPEEPPEETTEE---SSS-----SSGGG------STT---HHHHHHTT-TTS--EE--------TT---TTGGGT---SSPPP--TT-HHHHHHHHHHHHHHHHHHHHHHHHH-STTHHHHHHHHHHHHHHHHHHHHHHHT-GGGGHHHHHHHHHHHTHHHHHHHHHHHHHHHHHHHHHHHHTT-

pLDDT: mean 91.7, std 7.98, range [50.72, 98.56]

Foldseek 3Di:
DDDKDWFDDDLLFGDDDPPPDDDDCPPVLQDFDQDADPLADCSVVLRRNVCPVHTDIDDDDDDDDPPPCPCVCVVVVDDDPDDDDDDCLDPSNLVVVLSNLLNHLQRVLLSCCSRPVPCSVVVLVVVLVVLVVVQVVSCVVNVHNSSVCSNVSNVVNNVCNVVSNVVSVVRRVVSNVVSVVVVVVVD